Protein AF-A0A7S2A9S0-F1 (afdb_monomer_lite)

Foldseek 3Di:
DDDDDDDDDPPDPPDDVVVVLVVPFADQVHPQCCLAPLNDDLVVLVVVPDVVLSVVSVVVLVVLQVCCVPPPVVVQVVLVVVVVVVVVVDPDDDDDPPDDPPPHCADPVRHHDDSSNSSRVQLSQLQQWDWFAADPPDPDIDTDRDGPVSPAAADLPQLWDWDWHPYVVIDTDIHHSDDDDVVGGHHDHPPVSQDAQSCCSHRRSDGHPPCPPNNCVVVCQVVVPHDDDDDDDD

Organism: Trieres chinensis (NCBI:txid1514140)

Sequence (234 aa):
KGKGKGKGKGKGKGEDARASYMRMLPEFMGTDCSGSTDFWTDDELDALQSPPIKSETLKRREMVASRFEGDVLPLIVADADAKANANAADNGAGENEDGPRPKSYLWTDGTPCAVHHLRWAAWLVTSRVLTVQGAPGTTDAYRLMIPLVDMCNHDRSSPHLLTGRAVPGGSLKVVAGRNVKAGEQINIKYGGGVAGNDKFVQEYGFLDTFDDGTGFDLVARELGGGNRRRPTFG

Radius of gyration: 24.36 Å; chains: 1; bounding box: 60×83×60 Å

InterPro domains:
  IPR046341 SET domain superfamily [SSF82199] (17-208)
  IPR050600 SETD3/SETD6 methyltransferase [PTHR13271] (18-209)

Secondary structure (DSSP, 8-state):
----------------HHHHHHTTSPPTT-HHHHTSGGGS-HHHHHHT--HHHHHHHHHHHHHHHHHIIIIIHHHHHHHHHHHHHHHTT-SS-PPPTTS------B-TTSSBP-HHHHHHHHHHHHHHPEEEE-STT---EEEE--TTGGGSPB-TT---EEE--SSTT---EEEPSS---TT----B-GGGG---HHHIIIIISS-----SS-TTHHHHHHHTTS--PPP---

pLDDT: mean 79.72, std 20.12, range [34.41, 98.38]

Structure (mmCIF, N/CA/C/O backbone):
data_AF-A0A7S2A9S0-F1
#
_entry.id   AF-A0A7S2A9S0-F1
#
loop_
_atom_site.group_PDB
_atom_site.id
_atom_site.type_symbol
_atom_site.label_atom_id
_atom_site.label_alt_id
_atom_site.label_comp_id
_atom_site.label_asym_id
_atom_site.label_entity_id
_atom_site.label_seq_id
_atom_site.pdbx_PDB_ins_code
_atom_site.Cartn_x
_atom_site.Cartn_y
_atom_site.Cartn_z
_atom_site.occupancy
_atom_site.B_iso_or_equiv
_atom_site.auth_seq_id
_atom_site.auth_comp_id
_atom_site.auth_asym_id
_atom_site.auth_atom_id
_atom_site.pdbx_PDB_model_num
ATOM 1 N N . LYS A 1 1 ? -29.416 -58.954 -6.979 1.00 40.16 1 LYS A N 1
ATOM 2 C CA . LYS A 1 1 ? -27.992 -58.572 -6.784 1.00 40.16 1 LYS A CA 1
ATOM 3 C C . LYS A 1 1 ? -27.665 -57.489 -7.815 1.00 40.16 1 LYS A C 1
ATOM 5 O O . LYS A 1 1 ? -27.860 -57.778 -8.977 1.00 40.16 1 LYS A O 1
ATOM 10 N N . GLY A 1 2 ? -27.279 -56.247 -7.546 1.00 38.47 2 GLY A N 1
ATOM 11 C CA . GLY A 1 2 ? -27.218 -55.423 -6.342 1.00 38.47 2 GLY A CA 1
ATOM 12 C C . GLY A 1 2 ? -27.350 -53.956 -6.795 1.00 38.47 2 GLY A C 1
ATOM 13 O O . GLY A 1 2 ? -26.859 -53.596 -7.861 1.00 38.47 2 GLY A O 1
ATOM 14 N N . LYS A 1 3 ? -28.068 -53.129 -6.027 1.00 39.34 3 LYS A N 1
ATOM 15 C CA . LYS A 1 3 ? -28.209 -51.689 -6.285 1.00 39.34 3 LYS A CA 1
ATOM 16 C C . LYS A 1 3 ? -26.932 -50.979 -5.821 1.00 39.34 3 LYS A C 1
ATOM 18 O O . LYS A 1 3 ? -26.637 -50.984 -4.628 1.00 39.34 3 LYS A O 1
ATOM 23 N N . GLY A 1 4 ? -26.191 -50.372 -6.746 1.00 37.56 4 GLY A N 1
ATOM 24 C CA . GLY A 1 4 ? -25.073 -49.484 -6.428 1.00 37.56 4 GLY A CA 1
ATOM 25 C C . GLY A 1 4 ? -25.592 -48.156 -5.878 1.00 37.56 4 GLY A C 1
ATOM 26 O O . GLY A 1 4 ? -26.167 -47.360 -6.615 1.00 37.56 4 GLY A O 1
ATOM 27 N N . LYS A 1 5 ? -25.417 -47.924 -4.573 1.00 40.75 5 LYS A N 1
ATOM 28 C CA . LYS A 1 5 ? -25.639 -46.618 -3.942 1.00 40.75 5 LYS A CA 1
ATOM 29 C C . LYS A 1 5 ? -24.525 -45.665 -4.386 1.00 40.75 5 LYS A C 1
ATOM 31 O O . LYS A 1 5 ? -23.367 -45.865 -4.024 1.00 40.75 5 LYS A O 1
ATOM 36 N N . GLY A 1 6 ? -24.877 -44.626 -5.142 1.00 38.47 6 GLY A N 1
ATOM 37 C CA . GLY A 1 6 ? -23.994 -43.491 -5.394 1.00 38.47 6 GLY A CA 1
ATOM 38 C C . GLY A 1 6 ? -23.700 -42.769 -4.081 1.00 38.47 6 GLY A C 1
ATOM 39 O O . GLY A 1 6 ? -24.605 -42.219 -3.456 1.00 38.47 6 GLY A O 1
ATOM 40 N N . LYS A 1 7 ? -22.441 -42.808 -3.636 1.00 42.22 7 LYS A N 1
ATOM 41 C CA . LYS A 1 7 ? -21.955 -41.991 -2.522 1.00 42.22 7 LYS A CA 1
ATOM 42 C C . LYS A 1 7 ? -22.023 -40.523 -2.941 1.00 42.22 7 LYS A C 1
ATOM 44 O O . LYS A 1 7 ? -21.373 -40.127 -3.907 1.00 42.22 7 LYS A O 1
ATOM 49 N N . GLY A 1 8 ? -22.799 -39.730 -2.205 1.00 37.38 8 GLY A N 1
ATOM 50 C CA . GLY A 1 8 ? -22.764 -38.278 -2.301 1.00 37.38 8 GLY A CA 1
ATOM 51 C C . GLY A 1 8 ? -21.345 -37.787 -2.033 1.00 37.38 8 GLY A C 1
ATOM 52 O O . GLY A 1 8 ? -20.781 -38.053 -0.972 1.00 37.38 8 GLY A O 1
ATOM 53 N N . LYS A 1 9 ? -20.754 -37.096 -3.011 1.00 44.38 9 LYS A N 1
ATOM 54 C CA . LYS A 1 9 ? -19.574 -36.268 -2.776 1.00 44.38 9 LYS A CA 1
ATOM 55 C C . LYS A 1 9 ? -19.994 -35.190 -1.783 1.00 44.38 9 LYS A C 1
ATOM 57 O O . LYS A 1 9 ? -20.812 -34.336 -2.119 1.00 44.38 9 LYS A O 1
ATOM 62 N N . GLY A 1 10 ? -19.462 -35.257 -0.565 1.00 38.59 10 GLY A N 1
ATOM 63 C CA . GLY A 1 10 ? -19.548 -34.151 0.374 1.00 38.59 10 GLY A CA 1
ATOM 64 C C . GLY A 1 10 ? -19.017 -32.899 -0.316 1.00 38.59 10 GLY A C 1
ATOM 65 O O . GLY A 1 10 ? -17.882 -32.890 -0.793 1.00 38.59 10 GLY A O 1
ATOM 66 N N . LYS A 1 11 ? -19.854 -31.864 -0.418 1.00 40.38 11 LYS A N 1
ATOM 67 C CA . LYS A 1 11 ? -19.383 -30.506 -0.675 1.00 40.38 11 LYS A CA 1
ATOM 68 C C . LYS A 1 11 ? -18.475 -30.157 0.502 1.00 40.38 11 LYS A C 1
ATOM 70 O O . LYS A 1 11 ? -18.973 -29.832 1.576 1.00 40.38 11 LYS A O 1
ATOM 75 N N . GLY A 1 12 ? -17.161 -30.278 0.324 1.00 43.19 12 GLY A N 1
ATOM 76 C CA . GLY A 1 12 ? -16.224 -29.593 1.204 1.00 43.19 12 GLY A CA 1
ATOM 77 C C . GLY A 1 12 ? -16.631 -28.124 1.211 1.00 43.19 12 GLY A C 1
ATOM 78 O O . GLY A 1 12 ? -16.830 -27.552 0.137 1.00 43.19 12 GLY A O 1
ATOM 79 N N . LYS A 1 13 ? -16.863 -27.554 2.399 1.00 49.78 13 LYS A N 1
ATOM 80 C CA . LYS A 1 13 ? -17.054 -26.111 2.557 1.00 49.78 13 LYS A CA 1
ATOM 81 C C . LYS A 1 13 ? -15.826 -25.464 1.918 1.00 49.78 13 LYS A C 1
ATOM 83 O O . LYS A 1 13 ? -14.728 -25.623 2.439 1.00 49.78 13 LYS A O 1
ATOM 88 N N . GLY A 1 14 ? -16.004 -24.870 0.738 1.00 51.28 14 GLY A N 1
ATOM 89 C CA . GLY A 1 14 ? -14.936 -24.156 0.057 1.00 51.28 14 GLY A CA 1
ATOM 90 C C . GLY A 1 14 ? -14.408 -23.112 1.022 1.00 51.28 14 GLY A C 1
ATOM 91 O O . GLY A 1 14 ? -15.194 -22.350 1.583 1.00 51.28 14 GLY A O 1
ATOM 92 N N . GLU A 1 15 ? -13.108 -23.151 1.280 1.00 59.81 15 GLU A N 1
ATOM 93 C CA . GLU A 1 15 ? -12.446 -22.098 2.026 1.00 59.81 15 GLU A CA 1
ATOM 94 C C . GLU A 1 15 ? -12.766 -20.758 1.352 1.00 59.81 15 GLU A C 1
ATOM 96 O O . GLU A 1 15 ? -12.781 -20.666 0.122 1.00 59.81 15 GLU A O 1
ATOM 101 N N . ASP A 1 16 ? -13.112 -19.746 2.150 1.00 83.00 16 ASP A N 1
ATOM 102 C CA . ASP A 1 16 ? -13.420 -18.418 1.630 1.00 83.00 16 ASP A CA 1
ATOM 103 C C . ASP A 1 16 ? -12.191 -17.905 0.870 1.00 83.00 16 ASP A C 1
ATOM 105 O O . ASP A 1 16 ? -11.153 -17.630 1.470 1.00 83.00 16 ASP A O 1
ATOM 109 N N . ALA A 1 17 ? -12.298 -17.789 -0.457 1.00 81.25 17 ALA A N 1
ATOM 110 C CA . ALA A 1 17 ? -11.199 -17.363 -1.323 1.00 81.25 17 ALA A CA 1
ATOM 111 C C . ALA A 1 17 ? -10.609 -16.012 -0.884 1.00 81.25 17 ALA A C 1
ATOM 113 O O . ALA A 1 17 ? -9.416 -15.758 -1.067 1.00 81.25 17 ALA A O 1
ATOM 114 N N . ARG A 1 18 ? -11.426 -15.157 -0.251 1.00 84.94 18 ARG A N 1
ATOM 115 C CA . ARG A 1 18 ? -10.961 -13.906 0.344 1.00 84.94 18 ARG A CA 1
ATOM 116 C C . ARG A 1 18 ? -10.093 -14.158 1.570 1.00 84.94 18 ARG A C 1
ATOM 118 O O . ARG A 1 18 ? -9.068 -13.503 1.708 1.00 84.94 18 ARG A O 1
ATOM 125 N N . ALA A 1 19 ? -10.466 -15.096 2.435 1.00 88.31 19 ALA A N 1
ATOM 126 C CA . ALA A 1 19 ? -9.655 -15.469 3.589 1.00 88.31 19 ALA A CA 1
ATOM 127 C C . ALA A 1 19 ? -8.301 -16.048 3.153 1.00 88.31 19 ALA A C 1
ATOM 129 O O . ALA A 1 19 ? -7.277 -15.654 3.705 1.00 88.31 19 ALA A O 1
ATOM 130 N N . SER A 1 20 ? -8.274 -16.906 2.126 1.00 91.75 20 SER A N 1
ATOM 131 C CA . SER A 1 20 ? -7.018 -17.428 1.566 1.00 91.75 20 SER A CA 1
ATOM 132 C C . SER A 1 20 ? -6.130 -16.307 1.016 1.00 91.75 20 SER A C 1
ATOM 134 O O . SER A 1 20 ? -4.929 -16.310 1.259 1.00 91.75 20 SER A O 1
ATOM 136 N N . TYR A 1 21 ? -6.714 -15.318 0.331 1.00 92.75 21 TYR A N 1
ATOM 137 C CA . TYR A 1 21 ? -5.979 -14.144 -0.141 1.00 92.75 21 TYR A CA 1
ATOM 138 C C . TYR A 1 21 ? -5.426 -13.284 1.000 1.00 92.75 21 TYR A C 1
ATOM 140 O O . TYR A 1 21 ? -4.250 -12.938 0.978 1.00 92.75 21 TYR A O 1
ATOM 148 N N . MET A 1 22 ? -6.238 -12.987 2.017 1.00 91.31 22 MET A N 1
ATOM 149 C CA . MET A 1 22 ? -5.814 -12.157 3.150 1.00 91.31 22 MET A CA 1
ATOM 150 C C . MET A 1 22 ? -4.629 -12.764 3.911 1.00 91.31 22 MET A C 1
ATOM 152 O O . MET A 1 22 ? -3.802 -12.017 4.414 1.00 91.31 22 MET A O 1
ATOM 156 N N . ARG A 1 23 ? -4.500 -14.098 3.951 1.00 91.69 23 ARG A N 1
ATOM 157 C CA . ARG A 1 23 ? -3.336 -14.778 4.551 1.00 91.69 23 ARG A CA 1
ATOM 158 C C . ARG A 1 23 ? -2.046 -14.666 3.736 1.00 91.69 23 ARG A C 1
ATOM 160 O O . ARG A 1 23 ? -0.988 -14.960 4.270 1.00 91.69 23 ARG A O 1
ATOM 167 N N . MET A 1 24 ? -2.131 -14.313 2.453 1.00 92.81 24 MET A N 1
ATOM 168 C CA . MET A 1 24 ? -0.953 -14.077 1.607 1.00 92.81 24 MET A CA 1
ATOM 169 C C . MET A 1 24 ? -0.472 -12.625 1.668 1.00 92.81 24 MET A C 1
ATOM 171 O O . MET A 1 24 ? 0.570 -12.308 1.100 1.00 92.81 24 MET A O 1
ATOM 175 N N . LEU A 1 25 ? -1.244 -11.730 2.288 1.00 93.44 25 LEU A N 1
ATOM 176 C CA . LEU A 1 25 ? -0.838 -10.342 2.448 1.00 93.44 25 LEU A CA 1
ATOM 177 C C . LEU A 1 25 ? 0.271 -10.237 3.508 1.00 93.44 25 LEU A C 1
ATOM 179 O O . LEU A 1 25 ? 0.306 -11.065 4.419 1.00 93.44 25 LEU A O 1
ATOM 183 N N . PRO A 1 26 ? 1.150 -9.221 3.403 1.00 93.19 26 PRO A N 1
ATOM 184 C CA . PRO A 1 26 ? 2.143 -8.910 4.421 1.00 93.19 26 PRO A CA 1
ATOM 185 C C . PRO A 1 26 ? 1.535 -8.893 5.813 1.00 93.19 26 PRO A C 1
ATOM 187 O O . PRO A 1 26 ? 0.400 -8.460 5.975 1.00 93.19 26 PRO A O 1
ATOM 190 N N . GLU A 1 27 ? 2.283 -9.316 6.821 1.00 92.62 27 GLU A N 1
ATOM 191 C CA . GLU A 1 27 ? 1.796 -9.268 8.196 1.00 92.62 27 GLU A CA 1
ATOM 192 C C . GLU A 1 27 ? 1.730 -7.824 8.718 1.00 92.62 27 GLU A C 1
ATOM 194 O O . GLU A 1 27 ? 2.441 -6.918 8.263 1.00 92.62 27 GLU A O 1
ATOM 199 N N . PHE A 1 28 ? 0.852 -7.598 9.695 1.00 92.44 28 PHE A N 1
ATOM 200 C CA . PHE A 1 28 ? 0.788 -6.328 10.408 1.00 92.44 28 PHE A CA 1
ATOM 201 C C . PHE A 1 28 ? 2.119 -6.052 11.115 1.00 92.44 28 PHE A C 1
ATOM 203 O O . PHE A 1 28 ? 2.578 -6.873 11.901 1.00 92.44 28 PHE A O 1
ATOM 210 N N . MET A 1 29 ? 2.731 -4.897 10.823 1.00 85.75 29 MET A N 1
ATOM 211 C CA . MET A 1 29 ? 4.075 -4.521 11.301 1.00 85.75 29 MET A CA 1
ATOM 212 C C . MET A 1 29 ? 5.192 -5.500 10.887 1.00 85.75 29 MET A C 1
ATOM 214 O O . MET A 1 29 ? 6.246 -5.537 11.518 1.00 85.75 29 MET A O 1
ATOM 218 N N . GLY A 1 30 ? 4.981 -6.281 9.823 1.00 88.12 30 GLY A N 1
ATOM 219 C CA . GLY A 1 30 ? 6.020 -7.126 9.241 1.00 88.12 30 GLY A CA 1
ATOM 220 C C . GLY A 1 30 ? 7.135 -6.321 8.564 1.00 88.12 30 GLY A C 1
ATOM 221 O O . GLY A 1 30 ? 7.055 -5.102 8.379 1.00 88.12 30 GLY A O 1
ATOM 222 N N . THR A 1 31 ? 8.183 -7.018 8.127 1.00 88.38 31 THR A N 1
ATOM 223 C CA . THR A 1 31 ? 9.339 -6.398 7.458 1.00 88.38 31 THR A CA 1
ATOM 224 C C . THR A 1 31 ? 8.965 -5.672 6.169 1.00 88.38 31 THR A C 1
ATOM 226 O O . THR A 1 31 ? 9.582 -4.659 5.853 1.00 88.38 31 THR A O 1
ATOM 229 N N . ASP A 1 32 ? 7.920 -6.109 5.466 1.00 86.44 32 ASP A N 1
ATOM 230 C CA . ASP A 1 32 ? 7.506 -5.497 4.199 1.00 86.44 32 ASP A CA 1
ATOM 231 C C . ASP A 1 32 ? 7.090 -4.028 4.364 1.00 86.44 32 ASP A C 1
ATOM 233 O O . ASP A 1 32 ? 7.397 -3.202 3.507 1.00 86.44 32 ASP A O 1
ATOM 237 N N . CYS A 1 33 ? 6.427 -3.668 5.473 1.00 85.75 33 CYS A N 1
ATOM 238 C CA . CYS A 1 33 ? 6.018 -2.279 5.693 1.00 85.75 33 CYS A CA 1
ATOM 239 C C . CYS A 1 33 ? 7.140 -1.391 6.231 1.00 85.75 33 CYS A C 1
ATOM 241 O O . CYS A 1 33 ? 7.107 -0.186 6.000 1.00 85.75 33 CYS A O 1
ATOM 243 N N . SER A 1 34 ? 8.158 -1.960 6.888 1.00 87.88 34 SER A N 1
ATOM 244 C CA . SER A 1 34 ? 9.267 -1.175 7.464 1.00 87.88 34 SER A CA 1
ATOM 245 C C . SER A 1 34 ? 10.093 -0.410 6.427 1.00 87.88 34 SER A C 1
ATOM 247 O O . SER A 1 34 ? 10.699 0.610 6.748 1.00 87.88 34 SER A O 1
ATOM 249 N N . GLY A 1 35 ? 10.075 -0.849 5.167 1.00 90.81 35 GLY A N 1
ATOM 250 C CA . GLY A 1 35 ? 10.719 -0.116 4.084 1.00 90.81 35 GLY A CA 1
ATOM 251 C C . GLY A 1 35 ? 10.004 1.188 3.718 1.00 90.81 35 GLY A C 1
ATOM 252 O O . GLY A 1 35 ? 10.629 2.078 3.144 1.00 90.81 35 GLY A O 1
ATOM 253 N N . SER A 1 36 ? 8.709 1.321 4.040 1.00 94.56 36 SER A N 1
ATOM 254 C CA . SER A 1 36 ? 7.947 2.536 3.754 1.00 94.56 36 SER A CA 1
ATOM 255 C C . SER A 1 36 ? 8.235 3.627 4.773 1.00 94.56 36 SER A C 1
ATOM 257 O O . SER A 1 36 ? 8.155 3.410 5.986 1.00 94.56 36 SER A O 1
ATOM 259 N N . THR A 1 37 ? 8.468 4.843 4.274 1.00 96.00 37 THR A N 1
ATOM 260 C CA . THR A 1 37 ? 8.715 6.012 5.128 1.00 96.00 37 THR A CA 1
ATOM 261 C C . THR A 1 37 ? 7.567 6.299 6.093 1.00 96.00 37 THR A C 1
ATOM 263 O O . THR A 1 37 ? 7.789 6.930 7.121 1.00 96.00 37 THR A O 1
ATOM 266 N N . ASP A 1 38 ? 6.346 5.808 5.854 1.00 95.38 38 ASP A N 1
ATOM 267 C CA . ASP A 1 38 ? 5.214 5.984 6.775 1.00 95.38 38 ASP A CA 1
ATOM 268 C C . ASP A 1 38 ? 5.429 5.294 8.141 1.00 95.38 38 ASP A C 1
ATOM 270 O O . ASP A 1 38 ? 4.784 5.676 9.126 1.00 95.38 38 ASP A O 1
ATOM 274 N N . PHE A 1 39 ? 6.366 4.343 8.228 1.00 95.75 39 PHE A N 1
ATOM 275 C CA . PHE A 1 39 ? 6.677 3.571 9.441 1.00 95.75 39 PHE A CA 1
ATOM 276 C C . PHE A 1 39 ? 7.999 3.952 10.107 1.00 95.75 39 PHE A C 1
ATOM 278 O O . PHE A 1 39 ? 8.300 3.435 11.176 1.00 95.75 39 PHE A O 1
ATOM 285 N N . TRP A 1 40 ? 8.759 4.871 9.516 1.00 95.25 40 TRP A N 1
ATOM 286 C CA . TRP A 1 40 ? 10.023 5.333 10.083 1.00 95.25 40 TRP A CA 1
ATOM 287 C C . TRP A 1 40 ? 9.814 6.170 11.352 1.00 95.25 40 TRP A C 1
ATOM 289 O O . TRP A 1 40 ? 8.785 6.816 11.557 1.00 95.25 40 TRP A O 1
ATOM 299 N N . THR A 1 41 ? 10.802 6.212 12.217 1.00 95.50 41 THR A N 1
ATOM 300 C CA . THR A 1 41 ? 10.881 7.210 13.281 1.00 95.50 41 THR A CA 1
ATOM 301 C C . THR A 1 41 ? 11.104 8.602 12.689 1.00 95.50 41 THR A C 1
ATOM 303 O O . THR A 1 41 ? 11.495 8.755 11.528 1.00 95.50 41 THR A O 1
ATOM 306 N N . ASP A 1 42 ? 10.833 9.641 13.475 1.00 95.38 42 ASP A N 1
ATOM 307 C CA . ASP A 1 42 ? 11.117 11.010 13.038 1.00 95.38 42 ASP A CA 1
ATOM 308 C C . ASP A 1 42 ? 12.632 11.222 12.857 1.00 95.38 42 ASP A C 1
ATOM 310 O O . ASP A 1 42 ? 13.037 11.864 11.894 1.00 95.38 42 ASP A O 1
ATOM 314 N N . ASP A 1 43 ? 13.469 10.570 13.672 1.00 96.25 43 ASP A N 1
ATOM 315 C CA . ASP A 1 43 ? 14.932 10.584 13.526 1.00 96.25 43 ASP A CA 1
ATOM 316 C C . ASP A 1 43 ? 15.397 9.959 12.194 1.00 96.25 43 ASP A C 1
ATOM 318 O O . ASP A 1 43 ? 16.268 10.503 11.512 1.00 96.25 43 ASP A O 1
ATOM 322 N N . GLU A 1 44 ? 14.795 8.841 11.773 1.00 95.25 44 GLU A N 1
ATOM 323 C CA . GLU A 1 44 ? 15.072 8.215 10.469 1.00 95.25 44 GLU A CA 1
ATOM 324 C C . GLU A 1 44 ? 14.623 9.103 9.297 1.00 9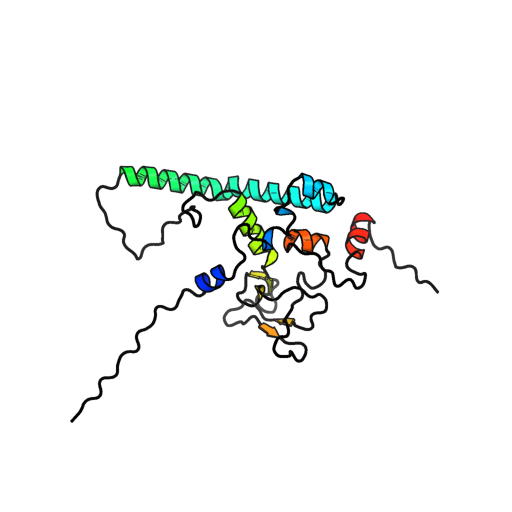5.25 44 GLU A C 1
ATOM 326 O O . GLU A 1 44 ? 15.321 9.203 8.285 1.00 95.25 44 GLU A O 1
ATOM 331 N N . LEU A 1 45 ? 13.481 9.789 9.425 1.00 95.00 45 LEU A N 1
ATOM 332 C CA . LEU A 1 45 ? 13.038 10.764 8.421 1.00 95.00 45 LEU A CA 1
ATOM 333 C C . LEU A 1 45 ? 13.950 11.991 8.360 1.00 95.00 45 LEU A C 1
ATOM 335 O O . LEU A 1 45 ? 14.175 12.532 7.275 1.00 95.00 45 LEU A O 1
ATOM 339 N N . ASP A 1 46 ? 14.483 12.425 9.497 1.00 93.88 46 ASP A N 1
ATOM 340 C CA . ASP A 1 46 ? 15.426 13.538 9.586 1.00 93.88 46 ASP A CA 1
ATOM 341 C C . ASP A 1 46 ? 16.763 13.179 8.935 1.00 93.88 46 ASP A C 1
ATOM 343 O O . ASP A 1 46 ? 17.370 14.011 8.250 1.00 93.88 46 ASP A O 1
ATOM 347 N N . ALA A 1 47 ? 17.172 11.915 9.051 1.00 94.19 47 ALA A N 1
ATOM 348 C CA . ALA A 1 47 ? 18.356 11.378 8.392 1.00 94.19 47 ALA A CA 1
ATOM 349 C C . ALA A 1 47 ? 18.214 11.255 6.862 1.00 94.19 47 ALA A C 1
ATOM 351 O O . ALA A 1 47 ? 19.229 11.247 6.167 1.00 94.19 47 ALA A O 1
ATOM 352 N N . LEU A 1 48 ? 16.991 11.210 6.311 1.00 87.50 48 LEU A N 1
ATOM 353 C CA . LEU A 1 48 ? 16.737 11.001 4.876 1.00 87.50 48 LEU A CA 1
ATOM 354 C C . LEU A 1 48 ? 17.277 12.129 3.971 1.00 87.50 48 LEU A C 1
ATOM 356 O O . LEU A 1 48 ? 17.307 11.969 2.753 1.00 87.50 48 LEU A O 1
ATOM 360 N N . GLN A 1 49 ? 17.682 13.279 4.530 1.00 84.69 49 GLN A N 1
ATOM 361 C CA . GLN A 1 49 ? 18.219 14.449 3.804 1.00 84.69 49 GLN A CA 1
ATOM 362 C C . GLN A 1 49 ? 17.389 14.879 2.570 1.00 84.69 49 GLN A C 1
ATOM 364 O O . GLN A 1 49 ? 17.881 15.572 1.682 1.00 84.69 49 GLN A O 1
ATOM 369 N N . SER A 1 50 ? 16.103 14.518 2.533 1.00 88.56 50 SER A N 1
ATOM 370 C CA . SER A 1 50 ? 15.160 14.831 1.459 1.00 88.56 50 SER A CA 1
ATOM 371 C C . SER A 1 50 ? 13.928 15.520 2.051 1.00 88.56 50 SER A C 1
ATOM 373 O O . SER A 1 50 ? 12.964 14.852 2.448 1.00 88.56 50 SER A O 1
ATOM 375 N N . PRO A 1 51 ? 13.935 16.867 2.137 1.00 89.69 51 PRO A N 1
ATOM 376 C CA . PRO A 1 51 ? 12.814 17.627 2.686 1.00 89.69 51 PRO A CA 1
ATOM 377 C C . PRO A 1 51 ? 11.454 17.322 2.030 1.00 89.69 51 PRO A C 1
ATOM 379 O O . PRO A 1 51 ? 10.473 17.228 2.772 1.00 89.69 51 PRO A O 1
ATOM 382 N N . PRO A 1 52 ? 11.351 17.106 0.697 1.00 90.88 52 PRO A N 1
ATOM 383 C CA . PRO A 1 52 ? 10.081 16.738 0.069 1.00 90.88 52 PRO A CA 1
ATOM 384 C C . PRO A 1 52 ? 9.523 15.403 0.575 1.00 90.88 52 PRO A C 1
ATOM 386 O O . PRO A 1 52 ? 8.355 15.344 0.960 1.00 90.88 52 PRO A O 1
ATOM 389 N N . ILE A 1 53 ? 10.355 14.354 0.655 1.00 92.25 53 ILE A N 1
ATOM 390 C CA . ILE A 1 53 ? 9.901 13.028 1.101 1.00 92.25 53 ILE A CA 1
ATOM 391 C C . ILE A 1 53 ? 9.456 13.078 2.564 1.00 92.25 53 ILE A C 1
ATOM 393 O O . ILE A 1 53 ? 8.401 12.528 2.897 1.00 92.25 53 ILE A O 1
ATOM 397 N N . LYS A 1 54 ? 10.218 13.769 3.424 1.00 95.00 54 LYS A N 1
ATOM 398 C CA . LYS A 1 54 ? 9.850 13.987 4.830 1.00 95.00 54 LYS A CA 1
ATOM 399 C C . LYS A 1 54 ? 8.514 14.726 4.941 1.00 95.00 54 LYS A C 1
ATOM 401 O O . LYS A 1 54 ? 7.615 14.248 5.627 1.00 95.00 54 LYS A O 1
ATOM 406 N N . SER A 1 55 ? 8.361 15.857 4.248 1.00 94.56 55 SER A N 1
ATOM 407 C CA . SER A 1 55 ? 7.139 16.672 4.300 1.00 94.56 55 SER A CA 1
ATOM 408 C C . SER A 1 55 ? 5.902 15.890 3.854 1.00 94.56 55 SER A C 1
ATOM 410 O O . SER A 1 55 ? 4.878 15.912 4.538 1.00 94.56 55 SER A O 1
ATOM 412 N N . GLU A 1 56 ? 6.001 15.147 2.752 1.00 95.25 56 GLU A N 1
ATOM 413 C CA . GLU A 1 56 ? 4.894 14.326 2.266 1.00 95.25 56 GLU A CA 1
ATOM 414 C C . GLU A 1 56 ? 4.572 13.168 3.221 1.00 95.25 56 GLU A C 1
ATOM 416 O O . GLU A 1 56 ? 3.399 12.918 3.496 1.00 95.25 56 GLU A O 1
ATOM 421 N N . THR A 1 57 ? 5.588 12.504 3.777 1.00 96.00 57 THR A N 1
ATOM 422 C CA . THR A 1 57 ? 5.401 11.424 4.760 1.00 96.00 57 THR A CA 1
ATOM 423 C C . THR A 1 57 ? 4.664 11.927 6.001 1.00 96.00 57 THR A C 1
ATOM 425 O O . THR A 1 57 ? 3.681 11.322 6.429 1.00 96.00 57 THR A O 1
ATOM 428 N N . LEU A 1 58 ? 5.085 13.066 6.560 1.00 96.88 58 LEU A N 1
ATOM 429 C CA . LEU A 1 58 ? 4.424 13.673 7.718 1.00 96.88 58 LEU A CA 1
ATOM 430 C C . LEU A 1 58 ? 2.970 14.039 7.402 1.00 96.88 58 LEU A C 1
ATOM 432 O O . LEU A 1 58 ? 2.071 13.701 8.171 1.00 96.88 58 LEU A O 1
ATOM 436 N N . LYS A 1 59 ? 2.720 14.624 6.225 1.00 97.44 59 LYS A N 1
ATOM 437 C CA . LYS A 1 59 ? 1.361 14.927 5.761 1.00 97.44 59 LYS A CA 1
ATOM 438 C C . LYS A 1 59 ? 0.501 13.666 5.637 1.00 97.44 59 LYS A C 1
ATOM 440 O O . LYS A 1 59 ? -0.666 13.683 6.020 1.00 97.44 59 LYS A O 1
ATOM 445 N N . ARG A 1 60 ? 1.040 12.554 5.122 1.00 96.00 60 ARG A N 1
ATOM 446 C CA . ARG A 1 60 ? 0.307 11.276 5.060 1.00 96.00 60 ARG A CA 1
ATOM 447 C C . ARG A 1 60 ? -0.015 10.729 6.444 1.00 96.00 60 ARG A C 1
ATOM 449 O O . ARG A 1 60 ? -1.150 10.306 6.662 1.00 96.00 60 ARG A O 1
ATOM 456 N N . ARG A 1 61 ? 0.931 10.782 7.386 1.00 96.94 61 ARG A N 1
ATOM 457 C CA . ARG A 1 61 ? 0.698 10.370 8.782 1.00 96.94 61 ARG A CA 1
ATOM 458 C C . ARG A 1 61 ? -0.414 11.186 9.434 1.00 96.94 61 ARG A C 1
ATOM 460 O O . ARG A 1 61 ? -1.289 10.597 10.064 1.00 96.94 61 ARG A O 1
ATOM 467 N N . GLU A 1 62 ? -0.405 12.502 9.238 1.00 98.12 62 GLU A N 1
ATOM 468 C CA . GLU A 1 62 ? -1.445 13.408 9.734 1.00 98.12 62 GLU A CA 1
ATOM 469 C C . GLU A 1 62 ? -2.812 13.091 9.114 1.00 98.12 62 GLU A C 1
ATOM 471 O O . GLU A 1 62 ? -3.797 12.940 9.834 1.00 98.12 62 GLU A O 1
ATOM 476 N N . MET A 1 63 ? -2.876 12.894 7.792 1.00 97.81 63 MET A N 1
ATOM 477 C CA . MET A 1 63 ? -4.119 12.502 7.119 1.00 97.81 63 MET A CA 1
ATOM 478 C C . MET A 1 63 ? -4.662 11.173 7.651 1.00 97.81 63 MET A C 1
ATOM 480 O O . MET A 1 63 ? -5.860 11.061 7.893 1.00 97.81 63 MET A O 1
ATOM 484 N N . VAL A 1 64 ? -3.808 10.167 7.857 1.00 97.75 64 VAL A N 1
ATOM 485 C CA . VAL A 1 64 ? -4.228 8.880 8.434 1.00 97.75 64 VAL A CA 1
ATOM 486 C C . VAL A 1 64 ? -4.767 9.063 9.853 1.00 97.75 64 VAL A C 1
ATOM 488 O O . VAL A 1 64 ? -5.807 8.491 10.170 1.00 97.75 64 VAL A O 1
ATOM 491 N N . ALA A 1 65 ? -4.105 9.866 10.689 1.00 98.19 65 ALA A N 1
ATOM 492 C CA . ALA A 1 65 ? -4.576 10.155 12.043 1.00 98.19 65 ALA A CA 1
ATOM 493 C C . ALA A 1 65 ? -5.943 10.855 12.026 1.00 98.19 65 ALA A C 1
ATOM 495 O O . ALA A 1 65 ? -6.886 10.369 12.647 1.00 98.19 65 ALA A O 1
ATOM 496 N N . SER A 1 66 ? -6.088 11.905 11.215 1.00 98.38 66 SER A N 1
ATOM 497 C CA . SER A 1 66 ? -7.351 12.631 11.055 1.00 98.38 66 SER A CA 1
ATOM 498 C C . SER A 1 66 ? -8.484 11.726 10.556 1.00 98.38 66 SER A C 1
ATOM 500 O O . SER A 1 66 ? -9.602 11.791 11.064 1.00 98.38 66 SER A O 1
ATOM 502 N N . ARG A 1 67 ? -8.206 10.823 9.604 1.00 97.69 67 ARG A N 1
ATOM 503 C CA . ARG A 1 67 ? -9.198 9.848 9.115 1.00 97.69 67 ARG A CA 1
ATOM 504 C C . ARG A 1 67 ? -9.551 8.803 10.162 1.00 97.69 67 ARG A C 1
ATOM 506 O O . ARG A 1 67 ? -10.709 8.411 10.258 1.00 97.69 67 ARG A O 1
ATOM 513 N N . PHE A 1 68 ? -8.584 8.361 10.959 1.00 97.62 68 PHE A N 1
ATOM 514 C CA . PHE A 1 68 ? -8.863 7.459 12.068 1.00 97.62 68 PHE A CA 1
ATOM 515 C C . PHE A 1 68 ? -9.806 8.120 13.081 1.00 97.62 68 PHE A C 1
ATOM 517 O O . PHE A 1 68 ? -10.828 7.535 13.428 1.00 97.62 68 PHE A O 1
ATOM 524 N N . GLU A 1 69 ? -9.505 9.348 13.495 1.00 97.94 69 GLU A N 1
ATOM 525 C CA . GLU A 1 69 ? -10.310 10.109 14.456 1.00 97.94 69 GLU A CA 1
ATOM 526 C C . GLU A 1 69 ? -11.710 10.444 13.930 1.00 97.94 69 GLU A C 1
ATOM 528 O O . GLU A 1 69 ? -12.682 10.323 14.670 1.00 97.94 69 GLU A O 1
ATOM 533 N N . GLY A 1 70 ? -11.823 10.845 12.661 1.00 96.88 70 GLY A N 1
ATOM 534 C CA . GLY A 1 70 ? -13.093 11.260 12.067 1.00 96.88 70 GLY A CA 1
ATOM 535 C C . GLY A 1 70 ? -13.997 10.103 11.643 1.00 96.88 70 GLY A C 1
ATOM 536 O O . GLY A 1 70 ? -15.209 10.176 11.834 1.00 96.88 70 GLY A O 1
ATOM 537 N N . ASP A 1 71 ? -13.423 9.032 11.088 1.00 94.56 71 ASP A N 1
ATOM 538 C CA . ASP A 1 71 ? -14.203 7.994 10.402 1.00 94.56 71 ASP A CA 1
ATOM 539 C C . ASP A 1 71 ? -14.236 6.658 11.161 1.00 94.56 71 ASP A C 1
ATOM 541 O O . ASP A 1 71 ? -15.202 5.906 11.030 1.00 94.56 71 ASP A O 1
ATOM 545 N N . VAL A 1 72 ? -13.195 6.325 11.935 1.00 93.38 72 VAL A N 1
ATOM 546 C CA . VAL A 1 72 ? -13.036 4.989 12.547 1.00 93.38 72 VAL A CA 1
ATOM 547 C C . VAL A 1 72 ? -13.319 5.010 14.046 1.00 93.38 72 VAL A C 1
ATOM 549 O O . VAL A 1 72 ? -14.076 4.172 14.539 1.00 93.38 72 VAL A O 1
ATOM 552 N N . LEU A 1 73 ? -12.755 5.974 14.772 1.00 94.75 73 LEU A N 1
ATOM 553 C CA . LEU A 1 73 ? -12.913 6.104 16.218 1.00 94.75 73 LEU A CA 1
ATOM 554 C C . LEU A 1 73 ? -14.383 6.221 16.660 1.00 94.75 73 LEU A C 1
ATOM 556 O O . LEU A 1 73 ? -14.755 5.507 17.594 1.00 94.75 73 LEU A O 1
ATOM 560 N N . PRO A 1 74 ? -15.259 7.001 15.990 1.00 94.44 74 PRO A N 1
ATOM 561 C CA . PRO A 1 74 ? -16.666 7.079 16.380 1.00 94.44 74 PRO A CA 1
ATOM 562 C C . PRO A 1 74 ? -17.378 5.729 16.268 1.00 94.44 74 PRO A C 1
ATOM 564 O O . PRO A 1 74 ? -18.276 5.432 17.050 1.00 94.44 74 PRO A O 1
ATOM 567 N N . LEU A 1 75 ? -16.955 4.888 15.318 1.00 91.44 75 LEU A N 1
ATOM 568 C CA . LEU A 1 75 ? -17.521 3.558 15.127 1.00 91.44 75 LEU A CA 1
ATOM 569 C C . LEU A 1 75 ? -17.065 2.580 16.218 1.00 91.44 75 LEU A C 1
ATOM 571 O O . LEU A 1 75 ? -17.871 1.777 16.681 1.00 91.44 75 LEU A O 1
ATOM 575 N N . ILE A 1 76 ? -15.805 2.677 16.660 1.00 91.62 76 ILE A N 1
ATOM 576 C CA . ILE A 1 76 ? -15.280 1.904 17.799 1.00 91.62 76 ILE A CA 1
ATOM 577 C C . ILE A 1 76 ? -16.038 2.263 19.080 1.00 91.62 76 ILE A C 1
ATOM 579 O O . ILE A 1 76 ? -16.470 1.368 19.805 1.00 91.62 76 ILE A O 1
ATOM 583 N N . VAL A 1 77 ? -16.218 3.561 19.347 1.00 91.12 77 VAL A N 1
ATOM 584 C CA . VAL A 1 77 ? -16.941 4.045 20.533 1.00 91.12 77 VAL A CA 1
ATOM 585 C C . VAL A 1 77 ? -18.395 3.578 20.501 1.00 91.12 77 VAL A C 1
ATOM 587 O O . VAL A 1 77 ? -18.863 2.988 21.469 1.00 91.12 77 VAL A O 1
ATOM 590 N N . ALA A 1 78 ? -19.083 3.739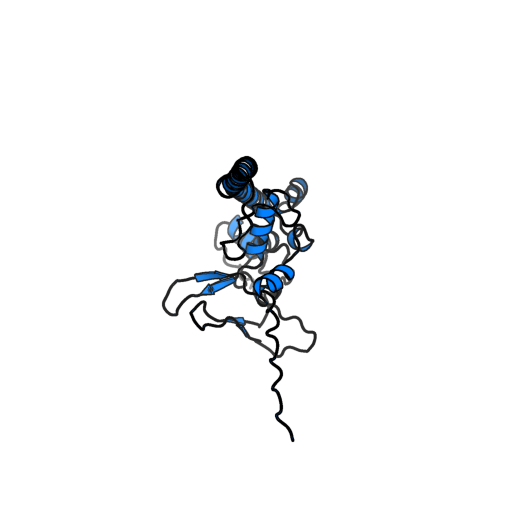 19.367 1.00 88.75 78 ALA A N 1
ATOM 591 C CA . ALA A 1 78 ? -20.467 3.296 19.224 1.00 88.75 78 ALA A CA 1
ATOM 592 C C . ALA A 1 78 ? -20.637 1.775 19.411 1.00 88.75 78 ALA A C 1
ATOM 594 O O . ALA A 1 78 ? -21.619 1.344 20.013 1.00 88.75 78 ALA A O 1
ATOM 595 N N . ASP A 1 79 ? -19.696 0.955 18.924 1.00 87.12 79 ASP A N 1
ATOM 596 C CA . ASP A 1 79 ? -19.706 -0.503 19.134 1.00 87.12 79 ASP A CA 1
ATOM 597 C C . ASP A 1 79 ? -19.473 -0.870 20.608 1.00 87.12 79 ASP A C 1
ATOM 599 O O . ASP A 1 79 ? -20.150 -1.752 21.141 1.00 87.12 79 ASP A O 1
ATOM 603 N N . ALA A 1 80 ? -18.562 -0.171 21.292 1.00 86.75 80 ALA A N 1
ATOM 604 C CA . ALA A 1 80 ? -18.321 -0.364 22.720 1.00 86.75 80 ALA A CA 1
ATOM 605 C C . ALA A 1 80 ? -19.552 0.009 23.564 1.00 86.75 80 ALA A C 1
ATOM 607 O O . ALA A 1 80 ? -19.971 -0.783 24.412 1.00 86.75 80 ALA A O 1
ATOM 608 N N . ASP A 1 81 ? -20.176 1.156 23.284 1.00 86.50 81 ASP A N 1
ATOM 609 C CA . ASP A 1 81 ? -21.392 1.615 23.964 1.00 86.50 81 ASP A CA 1
ATOM 610 C C . ASP A 1 81 ? -22.566 0.659 23.715 1.00 86.50 81 ASP A C 1
ATOM 612 O O . ASP A 1 81 ? -23.288 0.290 24.644 1.00 86.50 81 ASP A O 1
ATOM 616 N N . ALA A 1 82 ? -22.746 0.202 22.471 1.00 84.62 82 ALA A N 1
ATOM 617 C CA . ALA A 1 82 ? -23.786 -0.762 22.124 1.00 84.62 82 ALA A CA 1
ATOM 618 C C . ALA A 1 82 ? -23.612 -2.084 22.884 1.00 84.62 82 ALA A C 1
ATOM 620 O O . ALA A 1 82 ? -24.591 -2.619 23.403 1.00 84.62 82 ALA A O 1
ATOM 621 N N . LYS A 1 83 ? -22.379 -2.590 23.004 1.00 81.69 83 LYS A N 1
ATOM 622 C CA . LYS A 1 83 ? -22.075 -3.808 23.771 1.00 81.69 83 LYS A CA 1
ATOM 623 C C . LYS A 1 83 ? -22.262 -3.615 25.272 1.00 81.69 83 LYS A C 1
ATOM 625 O O . LYS A 1 83 ? -22.813 -4.499 25.922 1.00 81.69 83 LYS A O 1
ATOM 630 N N . ALA A 1 84 ? -21.860 -2.470 25.823 1.00 80.62 84 ALA A N 1
ATOM 631 C CA . ALA A 1 84 ? -22.098 -2.147 27.229 1.00 80.62 84 ALA A CA 1
ATOM 632 C C . ALA A 1 84 ? -23.604 -2.114 27.549 1.00 80.62 84 ALA A C 1
ATOM 634 O O . ALA A 1 84 ? -24.038 -2.686 28.549 1.00 80.62 84 ALA A O 1
ATOM 635 N N . ASN A 1 85 ? -24.406 -1.530 26.655 1.00 74.38 85 ASN A N 1
ATOM 636 C CA . ASN A 1 85 ? -25.860 -1.456 26.796 1.00 74.38 85 ASN A CA 1
ATOM 637 C C . ASN A 1 85 ? -26.557 -2.808 26.557 1.00 74.38 85 ASN A C 1
ATOM 639 O O . ASN A 1 85 ? -27.528 -3.121 27.241 1.00 74.38 85 ASN A O 1
ATOM 643 N N . ALA A 1 86 ? -26.065 -3.630 25.624 1.00 70.06 86 ALA A N 1
ATOM 644 C CA . ALA A 1 86 ? -26.598 -4.969 25.365 1.00 70.06 86 ALA A CA 1
ATOM 645 C C . ALA A 1 86 ? -26.306 -5.938 26.520 1.00 70.06 86 ALA A C 1
ATOM 647 O O . ALA A 1 86 ? -27.197 -6.670 26.941 1.00 70.06 86 ALA A O 1
ATOM 648 N N . ASN A 1 87 ? -25.108 -5.875 27.108 1.00 59.38 87 ASN A N 1
ATOM 649 C CA . ASN A 1 87 ? -24.758 -6.654 28.299 1.00 59.38 87 ASN A CA 1
ATOM 650 C C . ASN A 1 87 ? -25.575 -6.243 29.539 1.00 59.38 87 ASN A C 1
ATOM 652 O O . ASN A 1 87 ? -25.690 -7.024 30.479 1.00 59.38 87 ASN A O 1
ATOM 656 N N . ALA A 1 88 ? -26.167 -5.043 29.546 1.00 57.09 88 ALA A N 1
ATOM 657 C CA . ALA A 1 88 ? -27.138 -4.632 30.561 1.00 57.09 88 ALA A CA 1
ATOM 658 C C . ALA A 1 88 ? -28.566 -5.157 30.286 1.00 57.09 88 ALA A C 1
ATOM 660 O O . ALA A 1 88 ? -29.398 -5.156 31.193 1.00 57.09 88 ALA A O 1
ATOM 661 N N . ALA A 1 89 ? -28.855 -5.595 29.056 1.00 52.03 89 ALA A N 1
ATOM 662 C CA . ALA A 1 89 ? -30.175 -6.035 28.600 1.00 52.03 89 ALA A CA 1
ATOM 663 C C . ALA A 1 89 ? -30.295 -7.559 28.384 1.00 52.03 89 ALA A C 1
ATOM 665 O O . ALA A 1 89 ? -31.413 -8.056 28.231 1.00 52.03 89 ALA A O 1
ATOM 666 N N . ASP A 1 90 ? -29.189 -8.311 28.379 1.00 48.53 90 ASP A N 1
ATOM 667 C CA . ASP A 1 90 ? -29.198 -9.744 28.076 1.00 48.53 90 ASP A CA 1
ATOM 668 C C . ASP A 1 90 ? -29.562 -10.611 29.295 1.00 48.53 90 ASP A C 1
ATOM 670 O O . ASP A 1 90 ? -28.722 -11.065 30.071 1.00 48.53 90 ASP A O 1
ATOM 674 N N . ASN A 1 91 ? -30.869 -10.855 29.421 1.00 43.81 91 ASN A N 1
ATOM 675 C CA . ASN A 1 91 ? -31.439 -12.073 29.988 1.00 43.81 91 ASN A CA 1
ATOM 676 C C . ASN A 1 91 ? -31.789 -13.041 28.839 1.00 43.81 91 ASN A C 1
ATOM 678 O O . ASN A 1 91 ? -32.960 -13.198 28.500 1.00 43.81 91 ASN A O 1
ATOM 682 N N . GLY A 1 92 ? -30.791 -13.690 28.243 1.00 46.25 92 GLY A N 1
ATOM 683 C CA . GLY A 1 92 ? -30.935 -14.913 27.455 1.00 46.25 92 GLY A CA 1
ATOM 684 C C . GLY A 1 92 ? -31.761 -14.810 26.169 1.00 46.25 92 GLY A C 1
ATOM 685 O O . GLY A 1 92 ? -32.913 -15.242 26.131 1.00 46.25 92 GLY A O 1
ATOM 686 N N . ALA A 1 93 ? -31.135 -14.405 25.065 1.00 39.94 93 A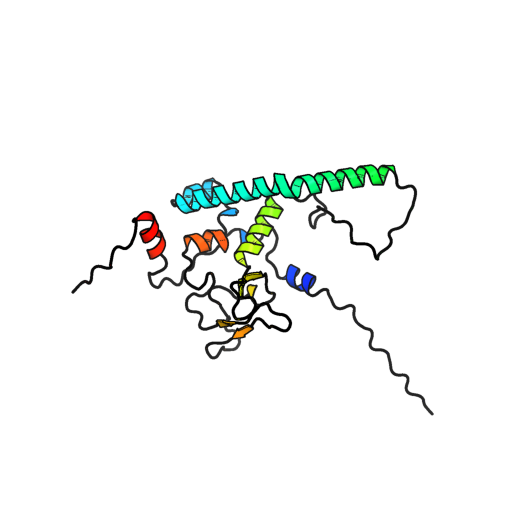LA A N 1
ATOM 687 C CA . ALA A 1 93 ? -31.614 -14.767 23.729 1.00 39.94 93 ALA A CA 1
ATOM 688 C C . ALA A 1 93 ? -30.443 -15.140 22.806 1.00 39.94 93 ALA A C 1
ATOM 690 O O . ALA A 1 93 ? -29.592 -14.317 22.490 1.00 39.94 93 ALA A O 1
ATOM 691 N N . GLY A 1 94 ? -30.409 -16.415 22.406 1.00 44.47 94 GLY A N 1
ATOM 692 C CA . GLY A 1 94 ? -29.317 -17.040 21.663 1.00 44.47 94 GLY A CA 1
ATOM 693 C C . GLY A 1 94 ? -29.021 -16.428 20.291 1.00 44.47 94 GLY A C 1
ATOM 694 O O . GLY A 1 94 ? -29.893 -15.896 19.602 1.00 44.47 94 GLY A O 1
ATOM 695 N N . GLU A 1 95 ? -27.755 -16.559 19.901 1.00 46.53 95 GLU A N 1
ATOM 696 C CA . GLU A 1 95 ? -27.199 -16.114 18.628 1.00 46.53 95 GLU A CA 1
ATOM 697 C C . GLU A 1 95 ? -27.829 -16.883 17.452 1.00 46.53 95 GLU A C 1
ATOM 699 O O . GLU A 1 95 ? -27.665 -18.095 17.317 1.00 46.53 95 GLU A O 1
ATOM 704 N N . ASN A 1 96 ? -28.550 -16.182 16.572 1.00 44.03 96 ASN A N 1
ATOM 705 C CA . ASN A 1 96 ? -28.948 -16.716 15.269 1.00 44.03 96 ASN A CA 1
ATOM 706 C C . ASN A 1 96 ? -27.791 -16.521 14.271 1.00 44.03 96 ASN A C 1
ATOM 708 O O . ASN A 1 96 ? -27.439 -15.386 13.949 1.00 44.03 96 ASN A O 1
ATOM 712 N N . GLU A 1 97 ? -27.234 -17.622 13.754 1.00 48.22 97 GLU A N 1
ATOM 713 C CA . GLU A 1 97 ? -26.049 -17.663 12.870 1.00 48.22 97 GLU A CA 1
ATOM 714 C C . GLU A 1 97 ? -26.234 -17.017 11.471 1.00 48.22 97 GLU A C 1
ATOM 716 O O . GLU A 1 97 ? -25.257 -16.872 10.738 1.00 48.22 97 GLU A O 1
ATOM 721 N N . ASP A 1 98 ? -27.445 -16.581 11.099 1.00 47.81 98 ASP A N 1
ATOM 722 C CA . ASP A 1 98 ? -27.777 -16.088 9.746 1.00 47.81 98 ASP A CA 1
ATOM 723 C C . ASP A 1 98 ? -27.962 -14.553 9.634 1.00 47.81 98 ASP A C 1
ATOM 725 O O . ASP A 1 98 ? -28.321 -14.034 8.573 1.00 47.81 98 ASP A O 1
ATOM 729 N N . GLY A 1 99 ? -27.712 -13.794 10.708 1.00 42.81 99 GLY A N 1
ATOM 730 C CA . GLY A 1 99 ? -27.723 -12.323 10.682 1.00 42.81 99 GLY A CA 1
ATOM 731 C C . GLY A 1 99 ? -26.427 -11.716 10.116 1.00 42.81 99 GLY A C 1
ATOM 732 O O . GLY A 1 99 ? -25.381 -12.371 10.127 1.00 42.81 99 GLY A O 1
ATOM 733 N N . PRO A 1 100 ? -26.430 -10.454 9.629 1.00 46.81 100 PRO A N 1
ATOM 734 C CA . PRO A 1 100 ? -25.185 -9.764 9.304 1.00 46.81 100 PRO A CA 1
ATOM 735 C C . PRO A 1 100 ? -24.289 -9.772 10.546 1.00 46.81 100 PRO A C 1
ATOM 737 O O . PRO A 1 100 ? -24.665 -9.214 11.576 1.00 46.81 100 PRO A O 1
ATOM 740 N N . ARG A 1 101 ? -23.130 -10.443 10.449 1.00 48.25 101 ARG A N 1
ATOM 741 C CA . ARG A 1 101 ? -22.159 -10.544 11.546 1.00 48.25 101 ARG A CA 1
ATOM 742 C C . ARG A 1 101 ? -21.960 -9.161 12.180 1.00 48.25 101 ARG A C 1
ATOM 744 O O . ARG A 1 101 ? -21.748 -8.204 11.425 1.00 48.25 101 ARG A O 1
ATOM 751 N N . PRO A 1 102 ? -22.021 -9.033 13.518 1.00 51.22 102 PRO A N 1
ATOM 752 C CA . PRO A 1 102 ? -21.763 -7.760 14.171 1.00 51.22 102 PRO A CA 1
ATOM 753 C C . PRO A 1 102 ? -20.393 -7.249 13.719 1.00 51.22 102 PRO A C 1
ATOM 755 O O . PRO A 1 102 ? -19.408 -7.991 13.708 1.00 51.22 102 PRO A O 1
ATOM 758 N N . LYS A 1 103 ? -20.348 -5.992 13.269 1.00 65.56 103 LYS A N 1
ATOM 759 C CA . LYS A 1 103 ? -19.103 -5.333 12.872 1.00 65.56 103 LYS A CA 1
ATOM 760 C C . LYS A 1 103 ? -18.271 -5.129 14.134 1.00 65.56 103 LYS A C 1
ATOM 762 O O . LYS A 1 103 ? -18.419 -4.116 14.801 1.00 65.56 103 LYS A O 1
ATOM 767 N N . SER A 1 104 ? -17.424 -6.089 14.489 1.00 74.12 104 SER A N 1
ATOM 768 C CA . SER A 1 104 ? -16.460 -5.869 15.561 1.00 74.12 104 SER A CA 1
ATOM 769 C C . SER A 1 104 ? -15.390 -4.910 15.053 1.00 74.12 104 SER A C 1
ATOM 771 O O . SER A 1 104 ? -14.669 -5.240 14.111 1.00 74.12 104 SER A O 1
ATOM 773 N N . TYR A 1 105 ? -15.238 -3.756 15.701 1.00 85.88 105 TYR A N 1
ATOM 774 C CA . TYR A 1 105 ? -14.097 -2.858 15.473 1.00 85.88 105 TYR A CA 1
ATOM 775 C C . TYR A 1 105 ? -12.884 -3.263 16.323 1.00 85.88 105 TYR A C 1
ATOM 777 O O . TYR A 1 105 ? -12.089 -2.431 16.762 1.00 85.88 105 TYR A O 1
ATOM 785 N N . LEU A 1 106 ? -12.781 -4.570 16.564 1.00 88.81 106 LEU A N 1
ATOM 786 C CA . LEU A 1 106 ? -11.662 -5.207 17.224 1.00 88.81 106 LEU A CA 1
ATOM 787 C C . LEU A 1 106 ? -10.668 -5.674 16.167 1.00 88.81 106 LEU A C 1
ATOM 789 O O . LEU A 1 106 ? -11.044 -6.103 15.072 1.00 88.81 106 LEU A O 1
ATOM 793 N N . TRP A 1 107 ? -9.399 -5.605 16.524 1.00 90.31 107 TRP A N 1
ATOM 794 C CA . TRP A 1 107 ? -8.316 -6.222 15.803 1.00 90.31 107 TRP A CA 1
ATOM 795 C C . TRP A 1 107 ? -8.339 -7.745 15.975 1.00 90.31 107 TRP A C 1
ATOM 797 O O . TRP A 1 107 ? -9.135 -8.310 16.726 1.00 90.31 107 TRP A O 1
ATOM 807 N N . THR A 1 108 ? -7.459 -8.429 15.247 1.00 86.31 108 THR A N 1
ATOM 808 C CA . THR A 1 108 ? -7.401 -9.900 15.217 1.00 86.31 108 THR A CA 1
ATOM 809 C C . THR A 1 108 ? -7.060 -10.543 16.565 1.00 86.31 108 THR A C 1
ATOM 811 O O . THR A 1 108 ? -7.398 -11.703 16.780 1.00 86.31 108 THR A O 1
ATOM 814 N N . ASP A 1 109 ? -6.452 -9.789 17.481 1.00 87.44 109 ASP A N 1
ATOM 815 C CA . ASP A 1 109 ? -6.137 -10.198 18.855 1.00 87.44 109 ASP A CA 1
ATOM 816 C C . ASP A 1 109 ? -7.230 -9.817 19.875 1.00 87.44 109 ASP A C 1
ATOM 818 O O . ASP A 1 109 ? -7.077 -10.051 21.073 1.00 87.44 109 ASP A O 1
ATOM 822 N N . GLY A 1 110 ? -8.341 -9.234 19.413 1.00 88.00 110 GLY A N 1
ATOM 823 C CA . GLY A 1 110 ? -9.452 -8.793 20.254 1.00 88.00 110 GLY A CA 1
ATOM 824 C C . GLY A 1 110 ? -9.284 -7.402 20.870 1.00 88.00 110 GLY A C 1
ATOM 825 O O . GLY A 1 110 ? -10.199 -6.945 21.556 1.00 88.00 110 GLY A O 1
ATOM 826 N N . THR A 1 111 ? -8.173 -6.700 20.629 1.00 90.19 111 THR A N 1
ATOM 827 C CA . THR A 1 111 ? -7.996 -5.307 21.077 1.00 90.19 111 THR A CA 1
ATOM 828 C C . THR A 1 111 ? -8.773 -4.329 20.191 1.00 90.19 111 THR A C 1
ATOM 830 O O . THR A 1 111 ? -9.063 -4.651 19.042 1.00 90.19 111 THR A O 1
ATOM 833 N N . PRO A 1 112 ? -9.144 -3.123 20.655 1.00 91.31 112 PRO A N 1
ATOM 834 C CA . PRO A 1 112 ? -9.744 -2.119 19.779 1.00 91.31 112 PRO A CA 1
ATOM 835 C C . PRO A 1 112 ? -8.802 -1.713 18.641 1.00 91.31 112 PRO A C 1
ATOM 837 O O . PRO A 1 112 ? -7.599 -1.539 18.843 1.00 91.31 112 PRO A O 1
ATOM 840 N N . CYS A 1 113 ? -9.344 -1.497 17.442 1.00 93.81 113 CYS A N 1
ATOM 841 C CA . CYS A 1 113 ? -8.552 -0.962 16.342 1.00 93.81 113 CYS A CA 1
ATOM 842 C C . CYS A 1 113 ? -7.931 0.401 16.717 1.00 93.81 113 CYS A C 1
ATOM 844 O O . CYS A 1 113 ? -8.645 1.302 17.134 1.00 93.81 113 CYS A O 1
ATOM 846 N N . ALA A 1 114 ? -6.624 0.586 16.519 1.00 95.38 114 ALA A N 1
ATOM 847 C CA . ALA A 1 114 ? -5.915 1.846 16.725 1.00 95.38 114 ALA A CA 1
ATOM 848 C C . ALA A 1 114 ? -5.421 2.473 15.406 1.00 95.38 114 ALA A C 1
ATOM 850 O O . ALA A 1 114 ? -5.455 1.856 14.337 1.00 95.38 114 ALA A O 1
ATOM 851 N N . VAL A 1 115 ? -4.899 3.703 15.485 1.00 96.50 115 VAL A N 1
ATOM 852 C CA . VAL A 1 115 ? -4.414 4.476 14.324 1.00 96.50 115 VAL A CA 1
ATOM 853 C C . VAL A 1 115 ? -3.339 3.747 13.508 1.00 96.50 115 VAL A C 1
ATOM 855 O O . VAL A 1 115 ? -3.309 3.858 12.283 1.00 96.50 115 VAL A O 1
ATOM 858 N N . HIS A 1 116 ? -2.480 2.950 14.149 1.00 95.06 116 HIS A N 1
ATOM 859 C CA . HIS A 1 116 ? -1.451 2.178 13.450 1.00 95.06 116 HIS A CA 1
ATOM 860 C C . HIS A 1 116 ? -2.040 1.050 12.589 1.00 95.06 116 HIS A C 1
ATOM 862 O O . HIS A 1 116 ? -1.470 0.742 11.543 1.00 95.06 116 HIS A O 1
ATOM 868 N N . HIS A 1 117 ? -3.207 0.497 12.949 1.00 95.38 117 HIS A N 1
ATOM 869 C CA . HIS A 1 117 ? -3.907 -0.473 12.103 1.00 95.38 117 HIS A CA 1
ATOM 870 C C . HIS A 1 117 ? -4.410 0.194 10.824 1.00 95.38 117 HIS A C 1
ATOM 872 O O . HIS A 1 117 ? -4.251 -0.364 9.740 1.00 95.38 117 HIS A O 1
ATOM 878 N N . LEU A 1 118 ? -4.953 1.416 10.927 1.00 95.94 118 LEU A N 1
ATOM 879 C CA . LEU A 1 118 ? -5.358 2.177 9.744 1.00 95.94 118 LEU A CA 1
ATOM 880 C C . LEU A 1 118 ? -4.149 2.571 8.891 1.00 95.94 118 LEU A C 1
ATOM 882 O O . LEU A 1 118 ? -4.222 2.471 7.669 1.00 95.94 118 LEU A O 1
ATOM 886 N N . ARG A 1 119 ? -3.030 2.964 9.512 1.00 96.38 119 ARG A N 1
ATOM 887 C CA . ARG A 1 119 ? -1.779 3.261 8.795 1.00 96.38 119 ARG A CA 1
ATOM 888 C C . ARG A 1 119 ? -1.290 2.058 7.996 1.00 96.38 119 ARG A C 1
ATOM 890 O O . ARG A 1 119 ? -1.016 2.190 6.807 1.00 96.38 119 ARG A O 1
ATOM 897 N N . TRP A 1 120 ? -1.233 0.886 8.624 1.00 95.88 120 TRP A N 1
ATOM 898 C CA . TRP A 1 120 ? -0.860 -0.348 7.942 1.00 95.88 120 TRP A CA 1
ATOM 899 C C . TRP A 1 120 ? -1.847 -0.718 6.834 1.00 95.88 120 TRP A C 1
ATOM 901 O O . TRP A 1 120 ? -1.414 -1.015 5.727 1.00 95.88 120 TRP A O 1
ATOM 911 N N . ALA A 1 121 ? -3.157 -0.622 7.073 1.00 95.12 121 ALA A N 1
ATOM 912 C CA . ALA A 1 121 ? -4.159 -0.903 6.046 1.00 95.12 121 ALA A CA 1
ATOM 913 C C . ALA A 1 121 ? -4.052 0.064 4.851 1.00 95.12 121 ALA A C 1
ATOM 915 O O . ALA A 1 121 ? -4.165 -0.356 3.700 1.00 95.12 121 ALA A O 1
ATOM 916 N N . ALA A 1 122 ? -3.795 1.350 5.107 1.00 95.25 122 ALA A N 1
ATOM 917 C CA . ALA A 1 122 ? -3.594 2.356 4.070 1.00 95.25 122 ALA A CA 1
ATOM 918 C C . ALA A 1 122 ? -2.339 2.068 3.234 1.00 95.25 122 ALA A C 1
ATOM 920 O O . ALA A 1 122 ? -2.406 2.102 2.003 1.00 95.25 122 ALA A O 1
ATOM 921 N N . TRP A 1 123 ? -1.221 1.727 3.880 1.00 95.44 123 TRP A N 1
ATOM 922 C CA . TRP A 1 123 ? -0.001 1.302 3.190 1.00 95.44 123 TRP A CA 1
ATOM 923 C C . TRP A 1 123 ? -0.218 0.011 2.392 1.00 95.44 123 TRP A C 1
ATOM 925 O O . TRP A 1 123 ? 0.160 -0.064 1.225 1.00 95.44 123 TRP A O 1
ATOM 935 N N . LEU A 1 124 ? -0.886 -0.986 2.975 1.00 95.44 124 LEU A N 1
ATOM 936 C CA . LEU A 1 124 ? -1.155 -2.272 2.335 1.00 95.44 124 LEU A CA 1
ATOM 937 C C . LEU A 1 124 ? -1.970 -2.099 1.051 1.00 95.44 124 LEU A C 1
ATOM 939 O O . LEU A 1 124 ? -1.677 -2.721 0.034 1.00 95.44 124 LEU A O 1
ATOM 943 N N . VAL A 1 125 ? -2.985 -1.232 1.086 1.00 94.50 125 VAL A N 1
ATOM 944 C CA . VAL A 1 125 ? -3.747 -0.875 -0.112 1.00 94.50 125 VAL A CA 1
ATOM 945 C C . VAL A 1 125 ? -2.853 -0.119 -1.091 1.00 94.50 125 VAL A C 1
ATOM 947 O O . VAL A 1 125 ? -2.805 -0.479 -2.261 1.00 94.50 125 VAL A O 1
ATOM 950 N N . THR A 1 126 ? -2.125 0.902 -0.646 1.00 92.25 126 THR A N 1
ATOM 951 C CA . THR A 1 126 ? -1.325 1.762 -1.537 1.00 92.25 126 THR A CA 1
ATOM 952 C C . THR A 1 126 ? -0.237 0.983 -2.280 1.00 92.25 126 THR A C 1
ATOM 954 O O . THR A 1 126 ? -0.115 1.133 -3.492 1.00 92.25 126 THR A O 1
ATOM 957 N N . SER A 1 127 ? 0.466 0.088 -1.587 1.00 93.06 127 SER A N 1
ATOM 958 C CA . SER A 1 127 ? 1.556 -0.732 -2.133 1.00 93.06 127 SER A CA 1
ATOM 959 C C . SER A 1 127 ? 1.105 -1.817 -3.119 1.00 93.06 127 SER A C 1
ATOM 961 O O . SER A 1 127 ? 1.931 -2.353 -3.856 1.00 93.06 127 SER A O 1
ATOM 963 N N . ARG A 1 128 ? -0.191 -2.166 -3.143 1.00 93.38 128 ARG A N 1
ATOM 964 C CA . ARG A 1 128 ? -0.715 -3.332 -3.890 1.00 93.38 128 ARG A CA 1
ATOM 965 C C . ARG A 1 128 ? -1.858 -3.018 -4.842 1.00 93.38 128 ARG A C 1
ATOM 967 O O . ARG A 1 128 ? -2.233 -3.852 -5.665 1.00 93.38 128 ARG A O 1
ATOM 974 N N . VAL A 1 129 ? -2.467 -1.844 -4.722 1.00 92.81 129 VAL A N 1
ATOM 975 C CA . VAL A 1 129 ? -3.651 -1.507 -5.505 1.00 92.81 129 VAL A CA 1
ATOM 976 C C . VAL A 1 129 ? -3.292 -1.244 -6.961 1.00 92.81 129 VAL A C 1
ATOM 978 O O . VAL A 1 129 ? -2.426 -0.434 -7.287 1.00 92.81 129 VAL A O 1
ATOM 981 N N . LEU A 1 130 ? -4.025 -1.887 -7.862 1.00 90.25 130 LEU A N 1
ATOM 982 C CA . LEU A 1 130 ? -3.886 -1.699 -9.296 1.00 90.25 130 LEU A CA 1
ATOM 983 C C . LEU A 1 130 ? -5.027 -0.828 -9.812 1.00 90.25 130 LEU A C 1
ATOM 985 O O . LEU A 1 130 ? -6.184 -0.981 -9.413 1.00 90.25 130 LEU A O 1
ATOM 989 N N . THR A 1 131 ? -4.694 0.096 -10.713 1.00 89.94 131 THR A N 1
ATOM 990 C CA . THR A 1 131 ? -5.698 0.886 -11.431 1.00 89.94 131 THR A CA 1
ATOM 991 C C . THR A 1 131 ? -6.123 0.124 -12.678 1.00 89.94 131 THR A C 1
ATOM 993 O O . THR A 1 131 ? -5.308 -0.135 -13.562 1.00 89.94 131 THR A O 1
ATOM 996 N N . VAL A 1 132 ? -7.401 -0.235 -12.751 1.00 89.88 132 VAL A N 1
ATOM 997 C CA . VAL A 1 132 ? -7.972 -1.052 -13.825 1.00 89.88 132 VAL A CA 1
ATOM 998 C C . VAL A 1 132 ? -9.034 -0.258 -14.566 1.00 89.88 132 VAL A C 1
ATOM 1000 O O . VAL A 1 132 ? -9.949 0.283 -13.949 1.00 89.88 132 VAL A O 1
ATOM 1003 N N . GLN A 1 133 ? -8.944 -0.221 -15.894 1.00 90.69 133 GLN A N 1
ATOM 1004 C CA . GLN A 1 133 ? -9.936 0.461 -16.724 1.00 90.69 133 GLN A CA 1
ATOM 1005 C C . GLN A 1 133 ? -11.287 -0.267 -16.707 1.00 90.69 133 GLN A C 1
ATOM 1007 O O . GLN A 1 133 ? -11.343 -1.501 -16.749 1.00 90.69 133 GLN A O 1
ATOM 1012 N N . GLY A 1 134 ? -12.368 0.508 -16.694 1.00 90.75 134 GLY A N 1
ATOM 1013 C CA . GLY A 1 134 ? -13.740 0.041 -16.849 1.00 90.75 134 GLY A CA 1
ATOM 1014 C C . GLY A 1 134 ? -14.088 -0.307 -18.295 1.00 90.75 134 GLY A C 1
ATOM 1015 O O . GLY A 1 134 ? -13.238 -0.736 -19.085 1.00 90.75 134 GLY A O 1
ATOM 1016 N N . ALA A 1 135 ? -15.359 -0.148 -18.660 1.00 90.31 135 ALA A N 1
ATOM 1017 C CA . ALA A 1 135 ? -15.853 -0.534 -19.978 1.00 90.31 135 ALA A CA 1
ATOM 1018 C C . ALA A 1 135 ? -15.167 0.248 -21.122 1.00 90.31 135 ALA A C 1
ATOM 1020 O O . ALA A 1 135 ? -14.781 1.408 -20.942 1.00 90.31 135 ALA A O 1
ATOM 1021 N N . PRO A 1 136 ? -14.989 -0.360 -22.312 1.00 88.50 136 PRO A N 1
ATOM 1022 C CA . PRO A 1 136 ? -14.485 0.353 -23.484 1.00 88.50 136 PRO A CA 1
ATOM 1023 C C . PRO A 1 136 ? -15.317 1.607 -23.782 1.00 88.50 136 PRO A C 1
ATOM 1025 O O . PRO A 1 136 ? -16.541 1.569 -23.706 1.00 88.50 136 PRO A O 1
ATOM 1028 N N . GLY A 1 137 ? -14.649 2.712 -24.122 1.00 89.38 137 GLY A N 1
ATOM 1029 C CA . GLY A 1 137 ? -15.308 3.992 -24.408 1.00 89.38 137 GLY A CA 1
ATOM 1030 C C . GLY A 1 137 ? -15.697 4.818 -23.175 1.00 89.38 137 GLY A C 1
ATOM 1031 O O . GLY A 1 137 ? -16.195 5.926 -23.338 1.00 89.38 137 GLY A O 1
ATOM 1032 N N . THR A 1 138 ? -15.441 4.319 -21.962 1.00 90.12 138 THR A N 1
ATOM 1033 C CA . THR A 1 138 ? -15.612 5.076 -20.711 1.00 90.12 138 THR A CA 1
ATOM 1034 C C . THR A 1 138 ? -14.272 5.594 -20.190 1.00 90.12 138 THR A C 1
ATOM 1036 O O . THR A 1 138 ? -13.208 5.077 -20.544 1.00 90.12 138 THR A O 1
ATOM 1039 N N . THR A 1 139 ? -14.325 6.596 -19.314 1.00 90.50 139 THR A N 1
ATOM 1040 C CA . THR A 1 139 ? -13.179 7.059 -18.514 1.00 90.50 139 THR A CA 1
ATOM 1041 C C . THR A 1 139 ? -13.126 6.394 -17.138 1.00 90.50 139 THR A C 1
ATOM 1043 O O . THR A 1 139 ? -12.360 6.826 -16.279 1.00 90.50 139 THR A O 1
ATOM 1046 N N . ASP A 1 140 ? -13.945 5.364 -16.909 1.00 93.06 140 ASP A N 1
ATOM 1047 C CA . ASP A 1 140 ? -14.050 4.714 -15.610 1.00 93.06 140 ASP A CA 1
ATOM 1048 C C . ASP A 1 140 ? -12.758 3.964 -15.285 1.00 93.06 140 ASP A C 1
ATOM 1050 O O . ASP A 1 140 ? -12.193 3.242 -16.116 1.00 93.06 140 ASP A O 1
ATOM 1054 N N . ALA A 1 141 ? -12.301 4.111 -14.046 1.00 90.69 141 ALA A N 1
ATOM 1055 C CA . ALA A 1 141 ? -11.157 3.393 -13.516 1.00 90.69 141 ALA A CA 1
ATOM 1056 C C . ALA A 1 141 ? -11.433 2.964 -12.076 1.00 90.69 141 ALA A C 1
ATOM 1058 O O . ALA A 1 141 ? -12.000 3.712 -11.280 1.00 90.69 141 ALA A O 1
ATOM 1059 N N . TYR A 1 142 ? -11.000 1.755 -11.741 1.00 91.25 142 TYR A N 1
ATOM 1060 C CA . TYR A 1 142 ? -11.206 1.147 -10.436 1.00 91.25 142 TYR A CA 1
ATOM 1061 C C . TYR A 1 142 ? -9.866 0.869 -9.776 1.00 91.25 142 TYR A C 1
ATOM 1063 O O . TYR A 1 142 ? -8.921 0.428 -10.429 1.00 91.25 142 TYR A O 1
ATOM 1071 N N . ARG A 1 143 ? -9.800 1.102 -8.467 1.00 91.62 143 ARG A N 1
ATOM 1072 C CA . ARG A 1 143 ? -8.655 0.755 -7.628 1.00 91.62 143 ARG A CA 1
ATOM 1073 C C . ARG A 1 143 ? -8.934 -0.594 -6.977 1.00 91.62 143 ARG A C 1
ATOM 1075 O O . ARG A 1 143 ? -9.806 -0.686 -6.117 1.00 91.62 143 ARG A O 1
ATOM 1082 N N . LEU A 1 144 ? -8.242 -1.636 -7.430 1.00 91.69 144 LEU A N 1
ATOM 1083 C CA . LEU A 1 144 ? -8.499 -3.017 -7.023 1.00 91.69 144 LEU A CA 1
ATOM 1084 C C . LEU A 1 144 ? -7.237 -3.664 -6.458 1.00 91.69 144 LEU A C 1
ATOM 1086 O O . LEU A 1 144 ? -6.168 -3.585 -7.056 1.00 91.69 144 LEU A O 1
ATOM 1090 N N . MET A 1 145 ? -7.385 -4.355 -5.333 1.00 93.25 145 MET A N 1
ATOM 1091 C CA . MET A 1 145 ? -6.427 -5.369 -4.905 1.00 93.25 145 MET A CA 1
ATOM 1092 C C . MET A 1 145 ? -6.790 -6.672 -5.618 1.00 93.25 145 MET A C 1
ATOM 1094 O O . MET A 1 145 ? -7.913 -7.160 -5.468 1.00 93.25 145 MET A O 1
ATOM 1098 N N . ILE A 1 146 ? -5.883 -7.190 -6.445 1.00 91.56 146 ILE A N 1
ATOM 1099 C CA . ILE A 1 146 ? -6.163 -8.320 -7.335 1.00 91.56 146 ILE A CA 1
ATOM 1100 C C . ILE A 1 146 ? -5.311 -9.506 -6.884 1.00 91.56 146 ILE A C 1
ATOM 1102 O O . ILE A 1 146 ? -4.112 -9.499 -7.166 1.00 91.56 146 ILE A O 1
ATOM 1106 N N . PRO A 1 147 ? -5.915 -10.529 -6.248 1.00 91.62 147 PRO A N 1
ATOM 1107 C CA . PRO A 1 147 ? -5.184 -11.692 -5.766 1.00 91.62 147 PRO A CA 1
ATOM 1108 C C . PRO A 1 147 ? -4.283 -12.306 -6.836 1.00 91.62 147 PRO A C 1
ATOM 1110 O O . PRO A 1 147 ? -4.680 -12.415 -7.999 1.00 91.62 147 PRO A O 1
ATOM 1113 N N . LEU A 1 148 ? -3.090 -12.740 -6.422 1.00 89.94 148 LEU A N 1
ATOM 1114 C CA . LEU A 1 148 ? -1.998 -13.275 -7.253 1.00 89.94 148 LEU A CA 1
ATOM 1115 C C . LEU A 1 148 ? -1.304 -12.233 -8.138 1.00 89.94 148 LEU A C 1
ATOM 1117 O O . LEU A 1 148 ? -0.082 -12.254 -8.246 1.00 89.94 148 LEU A O 1
ATOM 1121 N N . VAL A 1 149 ? -2.050 -11.327 -8.771 1.00 92.12 149 VAL A N 1
ATOM 1122 C CA . VAL A 1 149 ? -1.465 -10.283 -9.629 1.00 92.12 149 VAL A CA 1
ATOM 1123 C C . VAL A 1 149 ? -0.662 -9.289 -8.795 1.00 92.12 149 VAL A C 1
ATOM 1125 O O . VAL A 1 149 ? 0.443 -8.921 -9.183 1.00 92.12 149 VAL A O 1
ATOM 1128 N N . ASP A 1 150 ? -1.185 -8.903 -7.635 1.00 92.44 150 ASP A N 1
ATOM 1129 C CA . ASP A 1 150 ? -0.536 -7.983 -6.699 1.00 92.44 150 ASP A CA 1
ATOM 1130 C C . ASP A 1 150 ? 0.676 -8.592 -5.959 1.00 92.44 150 ASP A C 1
ATOM 1132 O O . ASP A 1 150 ? 1.319 -7.914 -5.165 1.00 92.44 150 ASP A O 1
ATOM 1136 N N . MET A 1 151 ? 0.996 -9.866 -6.215 1.00 93.62 151 MET A N 1
ATOM 1137 C CA . MET A 1 151 ? 2.189 -10.550 -5.696 1.00 93.62 151 MET A CA 1
ATOM 1138 C C . MET A 1 151 ? 3.383 -10.480 -6.658 1.00 93.62 151 MET A C 1
ATOM 1140 O O . MET A 1 151 ? 4.482 -10.900 -6.303 1.00 93.62 151 MET A O 1
ATOM 1144 N N . CYS A 1 152 ? 3.185 -9.992 -7.887 1.00 94.06 152 CYS A N 1
ATOM 1145 C CA . CYS A 1 152 ? 4.277 -9.808 -8.840 1.00 94.06 152 CYS A CA 1
ATOM 1146 C C . CYS A 1 152 ? 5.100 -8.580 -8.449 1.00 94.06 152 CYS A C 1
ATOM 1148 O O . CYS A 1 152 ? 4.547 -7.488 -8.428 1.00 94.06 152 CYS A O 1
ATOM 1150 N N . ASN A 1 153 ? 6.405 -8.738 -8.224 1.00 93.12 153 ASN A N 1
ATOM 1151 C CA . ASN A 1 153 ? 7.292 -7.629 -7.866 1.00 93.12 153 ASN A CA 1
ATOM 1152 C C . ASN A 1 153 ? 7.488 -6.617 -9.005 1.00 93.12 153 ASN A C 1
ATOM 1154 O O . ASN A 1 153 ? 7.188 -6.886 -10.172 1.00 93.12 153 ASN A O 1
ATOM 1158 N N . HIS A 1 154 ? 8.039 -5.453 -8.654 1.00 91.44 154 HIS A N 1
ATOM 1159 C CA . HIS A 1 154 ? 8.425 -4.423 -9.608 1.00 91.44 154 HIS A CA 1
ATOM 1160 C C . HIS A 1 154 ? 9.675 -4.800 -10.407 1.00 91.44 154 HIS A C 1
ATOM 1162 O O . HIS A 1 154 ? 10.674 -5.232 -9.840 1.00 91.44 154 HIS A O 1
ATOM 1168 N N . ASP A 1 155 ? 9.646 -4.530 -11.708 1.00 89.62 155 ASP A N 1
ATOM 1169 C CA . ASP A 1 155 ? 10.839 -4.367 -12.539 1.00 89.62 155 ASP A CA 1
ATOM 1170 C C . ASP A 1 155 ? 10.495 -3.426 -13.701 1.00 89.62 155 ASP A C 1
ATOM 1172 O O . ASP A 1 155 ? 9.612 -3.718 -14.518 1.00 89.62 155 ASP A O 1
ATOM 1176 N N . ARG A 1 156 ? 11.192 -2.288 -13.790 1.00 86.75 156 ARG A N 1
ATOM 1177 C CA . ARG A 1 156 ? 10.994 -1.271 -14.837 1.00 86.75 156 ARG A CA 1
ATOM 1178 C C . ARG A 1 156 ? 11.226 -1.823 -16.244 1.00 86.75 156 ARG A C 1
ATOM 1180 O O . ARG A 1 156 ? 10.559 -1.408 -17.205 1.00 86.75 156 ARG A O 1
ATOM 1187 N N . SER A 1 157 ? 12.127 -2.794 -16.359 1.00 87.19 157 SER A N 1
ATOM 1188 C CA . SER A 1 157 ? 12.463 -3.492 -17.596 1.00 87.19 157 SER A CA 1
ATOM 1189 C C . SER A 1 157 ? 11.556 -4.691 -17.883 1.00 87.19 157 SER A C 1
ATOM 1191 O O . SER A 1 157 ? 11.674 -5.288 -18.955 1.00 87.19 157 SER A O 1
ATOM 1193 N N . SER A 1 158 ? 10.606 -5.009 -16.988 1.00 90.94 158 SER A N 1
ATOM 1194 C CA . SER A 1 158 ? 9.745 -6.178 -17.152 1.00 90.94 158 SER A CA 1
ATOM 1195 C C . SER A 1 158 ? 9.063 -6.181 -18.529 1.00 90.94 158 SER A C 1
ATOM 1197 O O . SER A 1 158 ? 8.401 -5.203 -18.901 1.00 90.94 158 SER A O 1
ATOM 1199 N N . PRO A 1 159 ? 9.175 -7.282 -19.292 1.00 92.06 159 PRO A N 1
ATOM 1200 C CA . PRO A 1 159 ? 8.474 -7.433 -20.560 1.00 92.06 159 PRO A CA 1
ATOM 1201 C C . PRO A 1 159 ? 7.014 -7.863 -20.361 1.00 92.06 159 PRO A C 1
ATOM 1203 O O . PRO A 1 159 ? 6.270 -7.972 -21.332 1.00 92.06 159 PRO A O 1
ATOM 1206 N N . HIS A 1 160 ? 6.598 -8.178 -19.133 1.00 93.75 160 HIS A N 1
ATOM 1207 C CA . HIS A 1 160 ? 5.276 -8.722 -18.850 1.00 93.75 160 HIS A CA 1
ATOM 1208 C C . HIS A 1 160 ? 4.228 -7.613 -18.760 1.00 93.75 160 HIS A C 1
ATOM 1210 O O . HIS A 1 160 ? 4.460 -6.547 -18.188 1.00 93.75 160 HIS A O 1
ATOM 1216 N N . LEU A 1 161 ? 3.056 -7.873 -19.339 1.00 88.50 161 LEU A N 1
ATOM 1217 C CA . LEU A 1 161 ? 1.992 -6.884 -19.474 1.00 88.50 161 LEU A CA 1
ATOM 1218 C C . LEU A 1 161 ? 0.788 -7.276 -18.631 1.00 88.50 161 LEU A C 1
ATOM 1220 O O . LEU A 1 161 ? 0.232 -8.361 -18.799 1.00 88.50 161 LEU A O 1
ATOM 1224 N N . LEU A 1 162 ? 0.342 -6.362 -17.775 1.00 88.94 162 LEU A N 1
ATOM 1225 C CA . LEU A 1 162 ? -0.970 -6.456 -17.154 1.00 88.94 162 LEU A CA 1
ATOM 1226 C C . LEU A 1 162 ? -2.034 -5.986 -18.152 1.00 88.94 162 LEU A C 1
ATOM 1228 O O . LEU A 1 162 ? -1.951 -4.883 -18.689 1.00 88.94 162 LEU A O 1
ATOM 1232 N N . THR A 1 163 ? -3.043 -6.816 -18.395 1.00 87.25 163 THR A N 1
ATOM 1233 C CA . THR A 1 163 ? -4.141 -6.521 -19.320 1.00 87.25 163 THR A CA 1
ATOM 1234 C C . THR A 1 163 ? -5.486 -6.956 -18.750 1.00 87.25 163 THR A C 1
ATOM 1236 O O . THR A 1 163 ? -5.562 -7.783 -17.840 1.00 87.25 163 THR A O 1
ATOM 1239 N N . GLY A 1 164 ? -6.558 -6.410 -19.315 1.00 87.50 164 GLY A N 1
ATOM 1240 C CA . GLY A 1 164 ? -7.939 -6.680 -18.938 1.00 87.50 164 GLY A CA 1
ATOM 1241 C C . GLY A 1 164 ? -8.684 -5.421 -18.504 1.00 87.50 164 GLY A C 1
ATOM 1242 O O . GLY A 1 164 ? -8.125 -4.327 -18.437 1.00 87.50 164 GLY A O 1
ATOM 1243 N N . ARG A 1 165 ? -9.982 -5.588 -18.251 1.00 88.25 165 ARG A N 1
ATOM 1244 C CA . ARG A 1 165 ? -10.898 -4.522 -17.830 1.00 88.25 165 ARG A CA 1
ATOM 1245 C C . ARG A 1 165 ? -11.779 -5.015 -16.692 1.00 88.25 165 ARG A C 1
ATOM 1247 O O . ARG A 1 165 ? -12.140 -6.193 -16.655 1.00 88.25 165 ARG A O 1
ATOM 1254 N N . ALA A 1 166 ? -12.148 -4.105 -15.802 1.00 89.75 166 ALA A N 1
ATOM 1255 C CA . ALA A 1 166 ? -13.096 -4.351 -14.725 1.00 89.75 166 ALA A CA 1
ATOM 1256 C C . ALA A 1 166 ? -14.527 -4.251 -15.277 1.00 89.75 166 ALA A C 1
ATOM 1258 O O . ALA A 1 166 ? -15.205 -3.240 -15.127 1.00 89.75 166 ALA A O 1
ATOM 1259 N N . VAL A 1 167 ? -14.958 -5.298 -15.981 1.00 88.44 167 VAL A N 1
ATOM 1260 C CA . VAL A 1 167 ? -16.308 -5.429 -16.551 1.00 88.44 167 VAL A CA 1
ATOM 1261 C C . VAL A 1 167 ? -16.913 -6.778 -16.159 1.00 88.44 167 VAL A C 1
ATOM 1263 O O . VAL A 1 167 ? -16.157 -7.718 -15.899 1.00 88.44 167 VAL A O 1
ATOM 1266 N N . PRO A 1 168 ? -18.250 -6.926 -16.131 1.00 86.25 168 PRO A N 1
ATOM 1267 C CA . PRO A 1 168 ? -18.881 -8.227 -15.927 1.00 86.25 168 PRO A CA 1
ATOM 1268 C C . PRO A 1 168 ? -18.362 -9.264 -16.934 1.00 86.25 168 PRO A C 1
ATOM 1270 O O . PRO A 1 168 ? -18.369 -9.025 -18.139 1.00 86.25 168 PRO A O 1
ATOM 1273 N N . GLY A 1 169 ? -17.865 -10.401 -16.438 1.00 84.25 169 GLY A N 1
ATOM 1274 C CA . GLY A 1 169 ? -17.234 -11.442 -17.263 1.00 84.25 169 GLY A CA 1
ATOM 1275 C C . GLY A 1 169 ? -15.821 -11.111 -17.767 1.00 84.25 169 GLY A C 1
ATOM 1276 O O . GLY A 1 169 ? -15.205 -11.935 -18.441 1.00 84.25 169 GLY A O 1
ATOM 1277 N N . GLY A 1 170 ? -15.289 -9.932 -17.436 1.00 83.62 170 GLY A N 1
ATOM 1278 C CA . GLY A 1 170 ? -13.911 -9.548 -17.713 1.00 83.62 170 GLY A CA 1
ATOM 1279 C C . GLY A 1 170 ? -12.911 -10.352 -16.883 1.00 83.62 170 GLY A C 1
ATOM 1280 O O . GLY A 1 170 ? -13.216 -10.857 -15.805 1.00 83.62 170 GLY A O 1
ATOM 1281 N N . SER A 1 171 ? -11.685 -10.456 -17.389 1.00 84.88 171 SER A N 1
ATOM 1282 C CA . SER A 1 171 ? -10.581 -11.128 -16.703 1.00 84.88 171 SER A CA 1
ATOM 1283 C C . SER A 1 171 ? -9.331 -10.263 -16.757 1.00 84.88 171 SER A C 1
ATOM 1285 O O . SER A 1 171 ? -8.967 -9.794 -17.839 1.00 84.88 171 SER A O 1
ATOM 1287 N N . LEU A 1 172 ? -8.668 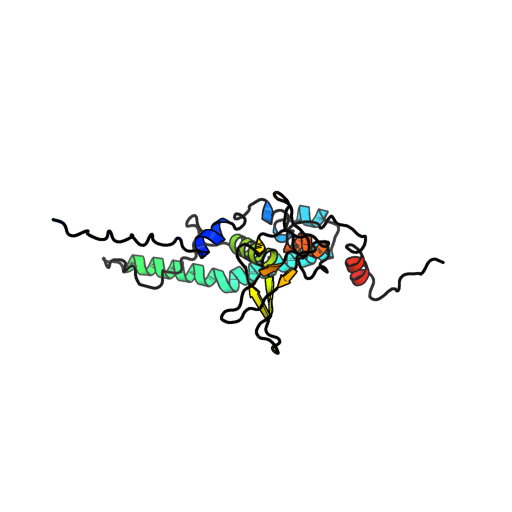-10.105 -15.615 1.00 89.12 172 LEU A N 1
ATOM 1288 C CA . LEU A 1 172 ? -7.369 -9.449 -15.505 1.00 89.12 172 LEU A CA 1
ATOM 1289 C C . LEU A 1 172 ? -6.279 -10.511 -15.600 1.00 89.12 172 LEU A C 1
ATOM 1291 O O . LEU A 1 172 ? -6.395 -11.575 -14.993 1.00 89.12 172 LEU A O 1
ATOM 1295 N N . LYS A 1 173 ? -5.264 -10.261 -16.428 1.00 89.81 173 LYS A N 1
ATOM 1296 C CA . LYS A 1 173 ? -4.221 -11.239 -16.753 1.00 89.81 173 LYS A CA 1
ATOM 1297 C C . LYS A 1 173 ? -2.862 -10.569 -16.809 1.00 89.81 173 LYS A C 1
ATOM 1299 O O . LYS A 1 173 ? -2.740 -9.464 -17.331 1.00 89.81 173 LYS A O 1
ATOM 1304 N N . VAL A 1 174 ? -1.843 -11.296 -16.369 1.00 92.06 174 VAL A N 1
ATOM 1305 C CA . VAL A 1 174 ? -0.449 -10.997 -16.695 1.00 92.06 174 VAL A CA 1
ATOM 1306 C C . VAL A 1 174 ? -0.081 -11.823 -17.924 1.00 92.06 174 VAL A C 1
ATOM 1308 O O . VAL A 1 174 ? -0.194 -13.049 -17.915 1.00 92.06 174 VAL A O 1
ATOM 1311 N N . VAL A 1 175 ? 0.301 -11.153 -19.006 1.00 93.12 175 VAL A N 1
ATOM 1312 C CA . VAL A 1 175 ? 0.717 -11.779 -20.264 1.00 93.12 175 VAL A CA 1
ATOM 1313 C C . VAL A 1 175 ? 2.234 -11.772 -20.336 1.00 93.12 175 VAL A C 1
ATOM 1315 O O . VAL A 1 175 ? 2.878 -10.732 -20.175 1.00 93.12 175 VAL A O 1
ATOM 1318 N N . ALA A 1 176 ? 2.811 -12.942 -20.598 1.00 95.44 176 ALA A N 1
ATOM 1319 C CA . ALA A 1 176 ? 4.245 -13.068 -20.751 1.00 95.44 176 ALA A CA 1
ATOM 1320 C C . ALA A 1 176 ? 4.714 -12.389 -22.053 1.00 95.44 176 ALA A C 1
ATOM 1322 O O . ALA A 1 176 ? 4.347 -12.833 -23.135 1.00 95.44 176 ALA A O 1
ATOM 1323 N N . GLY A 1 177 ? 5.532 -11.332 -21.966 1.00 94.94 177 GLY A N 1
ATOM 1324 C CA . GLY A 1 177 ? 6.127 -10.693 -23.152 1.00 94.94 177 GLY A CA 1
ATOM 1325 C C . GLY A 1 177 ? 7.378 -11.387 -23.694 1.00 94.94 177 GLY A C 1
ATOM 1326 O O . GLY A 1 177 ? 7.929 -10.963 -24.704 1.00 94.94 177 GLY A O 1
ATOM 1327 N N . ARG A 1 178 ? 7.842 -12.448 -23.030 1.00 96.00 178 ARG A N 1
ATOM 1328 C CA . ARG A 1 178 ? 8.926 -13.329 -23.479 1.00 96.00 178 ARG A CA 1
ATOM 1329 C C . ARG A 1 178 ? 8.743 -14.722 -22.888 1.00 96.00 178 ARG A C 1
ATOM 1331 O O . ARG A 1 178 ? 7.951 -14.901 -21.965 1.00 96.00 178 ARG A O 1
ATOM 1338 N N . ASN A 1 179 ? 9.531 -15.681 -23.365 1.00 96.75 179 ASN A N 1
ATOM 1339 C CA . ASN A 1 179 ? 9.622 -16.997 -22.737 1.00 96.75 179 ASN A CA 1
ATOM 1340 C C . ASN A 1 179 ? 10.119 -16.864 -21.286 1.00 96.75 179 ASN A C 1
ATOM 1342 O O . ASN A 1 179 ? 11.104 -16.163 -21.032 1.00 96.75 179 ASN A O 1
ATOM 1346 N N . VAL A 1 180 ? 9.441 -17.551 -20.364 1.00 96.12 180 VAL A N 1
ATOM 1347 C CA . VAL A 1 180 ? 9.765 -17.602 -18.929 1.00 96.12 180 VAL A CA 1
ATOM 1348 C C . VAL A 1 180 ? 10.263 -19.003 -18.599 1.00 96.12 180 VAL A C 1
ATOM 1350 O O . VAL A 1 180 ? 9.608 -19.992 -18.942 1.00 96.12 180 VAL A O 1
ATOM 1353 N N . LYS A 1 181 ? 11.435 -19.106 -17.972 1.00 96.75 181 LYS A N 1
ATOM 1354 C CA . LYS A 1 181 ? 12.012 -20.396 -17.568 1.00 96.75 181 LYS A CA 1
ATOM 1355 C C . LYS A 1 181 ? 11.445 -20.846 -16.221 1.00 96.75 181 LYS A C 1
ATOM 1357 O O . LYS A 1 181 ? 11.029 -20.035 -15.400 1.00 96.75 181 LYS A O 1
ATOM 1362 N N . ALA A 1 182 ? 11.459 -22.152 -15.960 1.00 97.06 182 ALA A N 1
ATOM 1363 C CA . ALA A 1 182 ? 11.129 -22.657 -14.630 1.00 97.06 182 ALA A CA 1
ATOM 1364 C C . ALA A 1 182 ? 12.093 -22.067 -13.582 1.00 97.06 182 ALA A C 1
ATOM 1366 O O . ALA A 1 182 ? 13.303 -22.040 -13.806 1.00 97.06 182 ALA A O 1
ATOM 1367 N N . GLY A 1 183 ? 11.546 -21.593 -12.461 1.00 96.50 183 GLY A N 1
ATOM 1368 C CA . GLY A 1 183 ? 12.304 -20.917 -11.402 1.00 96.50 183 GLY A CA 1
ATOM 1369 C C . GLY A 1 183 ? 12.573 -19.429 -11.651 1.00 96.50 183 GLY A C 1
ATOM 1370 O O . GLY A 1 183 ? 13.137 -18.770 -10.785 1.00 96.50 183 GLY A O 1
ATOM 1371 N N . GLU A 1 184 ? 12.168 -18.883 -12.799 1.00 95.25 184 GLU A N 1
ATOM 1372 C CA . GLU A 1 184 ? 12.305 -17.459 -13.088 1.00 95.25 184 GLU A CA 1
ATOM 1373 C C . GLU A 1 184 ? 11.167 -16.642 -12.467 1.00 95.25 184 GLU A C 1
ATOM 1375 O O . GLU A 1 184 ? 9.994 -17.008 -12.566 1.00 95.25 184 GLU A O 1
ATOM 1380 N N . GLN A 1 185 ? 11.517 -15.515 -11.846 1.00 93.88 185 GLN A N 1
ATOM 1381 C CA . GLN A 1 185 ? 10.538 -14.598 -11.278 1.00 93.88 185 GLN A CA 1
ATOM 1382 C C . GLN A 1 185 ? 9.789 -13.835 -12.376 1.00 93.88 185 GLN A C 1
ATOM 1384 O O . GLN A 1 185 ? 10.382 -13.349 -13.339 1.00 93.88 185 GLN A O 1
ATOM 1389 N N . ILE A 1 186 ? 8.476 -13.694 -12.199 1.00 94.44 186 ILE A N 1
ATOM 1390 C CA . ILE A 1 186 ? 7.623 -12.865 -13.051 1.00 94.44 186 ILE A CA 1
ATOM 1391 C C . ILE A 1 186 ? 7.420 -11.524 -12.346 1.00 94.44 186 ILE A C 1
ATOM 1393 O O . ILE A 1 186 ? 6.759 -11.454 -11.311 1.00 94.44 186 ILE A O 1
ATOM 1397 N N . ASN A 1 187 ? 7.976 -10.467 -12.932 1.00 93.62 187 ASN A N 1
ATOM 1398 C CA . ASN A 1 187 ? 7.828 -9.094 -12.452 1.00 93.62 187 ASN A CA 1
ATOM 1399 C C . ASN A 1 187 ? 6.831 -8.315 -13.320 1.00 93.62 187 ASN A C 1
ATOM 1401 O O . ASN A 1 187 ? 6.600 -8.664 -14.479 1.00 93.62 187 ASN A O 1
ATOM 1405 N N . ILE A 1 188 ? 6.284 -7.216 -12.814 1.00 91.44 188 ILE A N 1
ATOM 1406 C CA . ILE A 1 188 ? 5.455 -6.265 -13.568 1.00 91.44 188 ILE A CA 1
ATOM 1407 C C . ILE A 1 188 ? 5.963 -4.833 -13.371 1.00 91.44 188 ILE A C 1
ATOM 1409 O O . ILE A 1 188 ? 6.775 -4.552 -12.494 1.00 91.44 188 ILE A O 1
ATOM 1413 N N . LYS A 1 189 ? 5.468 -3.895 -14.183 1.00 89.19 189 LYS A N 1
ATOM 1414 C CA . LYS A 1 189 ? 5.773 -2.469 -14.014 1.00 89.19 189 LYS A CA 1
ATOM 1415 C C . LYS A 1 189 ? 4.764 -1.825 -13.071 1.00 89.19 189 LYS A C 1
ATOM 1417 O O . LYS A 1 189 ? 3.582 -1.724 -13.395 1.00 89.19 189 LYS A O 1
ATOM 1422 N N . TYR A 1 190 ? 5.240 -1.342 -11.932 1.00 88.56 190 TYR A N 1
ATOM 1423 C CA . TYR A 1 190 ? 4.438 -0.515 -11.022 1.00 88.56 190 TYR A CA 1
ATOM 1424 C C . TYR A 1 190 ? 4.386 0.930 -11.516 1.00 88.56 190 TYR A C 1
ATOM 1426 O O . TYR A 1 190 ? 5.270 1.375 -12.252 1.00 88.56 190 TYR A O 1
ATOM 1434 N N . GLY A 1 191 ? 3.335 1.660 -11.131 1.00 72.38 191 GLY A N 1
ATOM 1435 C CA . GLY A 1 191 ? 3.203 3.093 -11.420 1.00 72.38 191 GLY A CA 1
ATOM 1436 C C . GLY A 1 191 ? 3.268 3.454 -12.909 1.00 72.38 191 GLY A C 1
ATOM 1437 O O . GLY A 1 191 ? 3.737 4.532 -13.252 1.00 72.38 191 GLY A O 1
ATOM 1438 N N . GLY A 1 192 ? 2.896 2.538 -13.812 1.00 67.50 192 GLY A N 1
ATOM 1439 C CA . GLY A 1 192 ? 3.024 2.746 -15.260 1.00 67.50 192 GLY A CA 1
ATOM 1440 C C . GLY A 1 192 ? 4.472 2.844 -15.766 1.00 67.50 192 GLY A C 1
ATOM 1441 O O . GLY A 1 192 ? 4.684 3.268 -16.898 1.00 67.50 192 GLY A O 1
ATOM 1442 N N . GLY A 1 193 ? 5.461 2.463 -14.948 1.00 61.25 193 GLY A N 1
ATOM 1443 C CA . GLY A 1 193 ? 6.888 2.539 -15.278 1.00 61.25 193 GLY A CA 1
ATOM 1444 C C . GLY A 1 193 ? 7.502 3.938 -15.163 1.00 61.25 193 GLY A C 1
ATOM 1445 O O . GLY A 1 193 ? 8.623 4.132 -15.624 1.00 61.25 193 GLY A O 1
ATOM 1446 N N . VAL A 1 194 ? 6.785 4.905 -14.577 1.00 58.62 194 VAL A N 1
ATOM 1447 C CA . VAL A 1 194 ? 7.224 6.312 -14.474 1.00 58.62 194 VAL A CA 1
ATOM 1448 C C . VAL A 1 194 ? 7.420 6.800 -13.037 1.00 58.62 194 VAL A C 1
ATOM 1450 O O . VAL A 1 194 ? 7.805 7.947 -12.841 1.00 58.62 194 VAL A O 1
ATOM 1453 N N . ALA A 1 195 ? 7.168 5.957 -12.033 1.00 72.56 195 ALA A N 1
ATOM 1454 C CA . ALA A 1 195 ? 7.407 6.318 -10.639 1.00 72.56 195 ALA A CA 1
ATOM 1455 C C . ALA A 1 195 ? 8.916 6.460 -10.355 1.00 72.56 195 ALA A C 1
ATOM 1457 O O . ALA A 1 195 ? 9.730 5.662 -10.841 1.00 72.56 195 ALA A O 1
ATOM 1458 N N . GLY A 1 196 ? 9.269 7.500 -9.596 1.00 81.94 196 GLY A N 1
ATOM 1459 C CA . GLY A 1 196 ? 1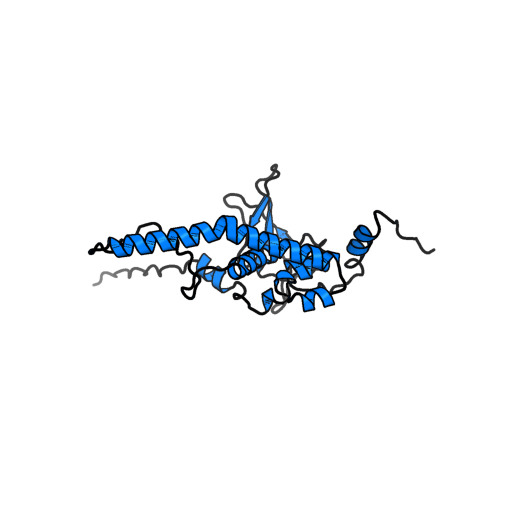0.612 7.728 -9.071 1.00 81.94 196 GLY A CA 1
ATOM 1460 C C . GLY A 1 196 ? 10.832 7.032 -7.726 1.00 81.94 196 GLY A C 1
ATOM 1461 O O . GLY A 1 196 ? 9.900 6.512 -7.106 1.00 81.94 196 GLY A O 1
ATOM 1462 N N . ASN A 1 197 ? 12.087 7.026 -7.270 1.00 87.00 197 ASN A N 1
ATOM 1463 C CA . ASN A 1 197 ? 12.472 6.408 -5.997 1.00 87.00 197 ASN A CA 1
ATOM 1464 C C . ASN A 1 197 ? 11.890 7.112 -4.767 1.00 87.00 197 ASN A C 1
ATOM 1466 O O . ASN A 1 197 ? 11.710 6.473 -3.734 1.00 87.00 197 ASN A O 1
ATOM 1470 N N . ASP A 1 198 ? 11.528 8.387 -4.896 1.00 87.12 198 ASP A N 1
ATOM 1471 C CA . ASP A 1 198 ? 10.715 9.115 -3.924 1.00 87.12 198 ASP A CA 1
ATOM 1472 C C . ASP A 1 198 ? 9.372 8.412 -3.678 1.00 87.12 198 ASP A C 1
ATOM 1474 O O . ASP A 1 198 ? 9.009 8.158 -2.531 1.00 87.12 198 ASP A O 1
ATOM 1478 N N . LYS A 1 199 ? 8.679 8.001 -4.745 1.00 87.81 199 LYS A N 1
ATOM 1479 C CA . LYS A 1 199 ? 7.421 7.255 -4.644 1.00 87.81 199 LYS A CA 1
ATOM 1480 C C . LYS A 1 199 ? 7.624 5.804 -4.248 1.00 87.81 199 LYS A C 1
ATOM 1482 O O . LYS A 1 199 ? 6.836 5.300 -3.454 1.00 87.81 199 LYS A O 1
ATOM 1487 N N . PHE A 1 200 ? 8.665 5.128 -4.735 1.00 90.81 200 PHE A N 1
ATOM 1488 C CA . PHE A 1 200 ? 8.904 3.734 -4.346 1.00 90.81 200 PHE A CA 1
ATOM 1489 C C . PHE A 1 200 ? 9.184 3.576 -2.855 1.00 90.81 200 PHE A C 1
ATOM 1491 O O . PHE A 1 200 ? 8.546 2.736 -2.214 1.00 90.81 200 PHE A O 1
ATOM 1498 N N . VAL A 1 201 ? 10.040 4.424 -2.277 1.00 92.06 201 VAL A N 1
ATOM 1499 C CA . VAL A 1 201 ? 10.345 4.340 -0.842 1.00 92.06 201 VAL A CA 1
ATOM 1500 C C . VAL A 1 201 ? 9.136 4.717 0.006 1.00 92.06 201 VAL A C 1
ATOM 1502 O O . VAL A 1 201 ? 8.915 4.154 1.067 1.00 92.06 201 VAL A O 1
ATOM 1505 N N . GLN A 1 202 ? 8.302 5.638 -0.464 1.00 91.94 202 GLN A N 1
ATOM 1506 C CA . GLN A 1 202 ? 7.121 6.070 0.268 1.00 91.94 202 GLN A CA 1
ATOM 1507 C C . GLN A 1 202 ? 5.958 5.068 0.188 1.00 91.94 202 GLN A C 1
ATOM 1509 O O . GLN A 1 202 ? 5.396 4.693 1.214 1.00 91.94 202 GLN A O 1
ATOM 1514 N N . GLU A 1 203 ? 5.578 4.652 -1.020 1.00 90.94 203 GLU A N 1
ATOM 1515 C CA . GLU A 1 203 ? 4.342 3.902 -1.287 1.00 90.94 203 GLU A CA 1
ATOM 1516 C C . GLU A 1 203 ? 4.541 2.384 -1.260 1.00 90.94 203 GLU A C 1
ATOM 1518 O O . GLU A 1 203 ? 3.620 1.656 -0.894 1.00 90.94 203 GLU A O 1
ATOM 1523 N N . TYR A 1 204 ? 5.732 1.902 -1.625 1.00 92.06 204 TYR A N 1
ATOM 1524 C CA . TYR A 1 204 ? 6.005 0.472 -1.803 1.00 92.06 204 TYR A CA 1
ATOM 1525 C C . TYR A 1 204 ? 7.072 -0.071 -0.850 1.00 92.06 204 TYR A C 1
ATOM 1527 O O . TYR A 1 204 ? 7.174 -1.282 -0.685 1.00 92.06 204 TYR A O 1
ATOM 1535 N N . GLY A 1 205 ? 7.844 0.808 -0.209 1.00 92.19 205 GLY A N 1
ATOM 1536 C CA . GLY A 1 205 ? 8.850 0.444 0.782 1.00 92.19 205 GLY A CA 1
ATOM 1537 C C . GLY A 1 205 ? 10.132 -0.158 0.207 1.00 92.19 205 GLY A C 1
ATOM 1538 O O . GLY A 1 205 ? 10.784 -0.959 0.869 1.00 92.19 205 GLY A O 1
ATOM 1539 N N . PHE A 1 206 ? 10.506 0.204 -1.020 1.00 91.81 206 PHE A N 1
ATOM 1540 C CA . PHE A 1 206 ? 11.783 -0.202 -1.609 1.00 91.81 206 PHE A CA 1
ATOM 1541 C C . PHE A 1 206 ? 12.370 0.914 -2.483 1.00 91.81 206 PHE A C 1
ATOM 1543 O O . PHE A 1 206 ? 11.684 1.874 -2.820 1.00 91.81 206 PHE A O 1
ATOM 1550 N N . LEU A 1 207 ? 13.644 0.789 -2.853 1.00 88.62 207 LEU A N 1
ATOM 1551 C CA . LEU A 1 207 ? 14.276 1.618 -3.881 1.00 88.62 207 LEU A CA 1
ATOM 1552 C C . LEU A 1 207 ? 14.437 0.783 -5.150 1.00 88.62 207 LEU A C 1
ATOM 1554 O O . LEU A 1 207 ? 14.952 -0.334 -5.095 1.00 88.62 207 LEU A O 1
ATOM 1558 N N . ASP A 1 208 ? 14.004 1.318 -6.286 1.00 86.69 208 ASP A N 1
ATOM 1559 C CA . ASP A 1 208 ? 14.287 0.753 -7.600 1.00 86.69 208 ASP A CA 1
ATOM 1560 C C . ASP A 1 208 ? 15.776 0.962 -7.907 1.00 86.69 208 ASP A C 1
ATOM 1562 O O . ASP A 1 208 ? 16.244 2.089 -8.095 1.00 86.69 208 ASP A O 1
ATOM 1566 N N . THR A 1 209 ? 16.533 -0.136 -7.872 1.00 77.88 209 THR A N 1
ATOM 1567 C CA . THR A 1 209 ? 17.982 -0.170 -8.116 1.00 77.88 209 THR A CA 1
ATOM 1568 C C . THR A 1 209 ? 18.327 -0.439 -9.578 1.00 77.88 209 THR A C 1
ATOM 1570 O O . THR A 1 209 ? 19.505 -0.400 -9.940 1.00 77.88 209 THR A O 1
ATOM 1573 N N . PHE A 1 210 ? 17.326 -0.683 -10.434 1.00 65.19 210 PHE A N 1
ATOM 1574 C CA . PHE A 1 210 ? 17.506 -0.789 -11.880 1.00 65.19 210 PHE A CA 1
ATOM 1575 C C . PHE A 1 210 ? 17.615 0.617 -12.477 1.00 65.19 210 PHE A C 1
ATOM 1577 O O . PHE A 1 210 ? 16.706 1.136 -13.122 1.00 65.19 210 PHE A O 1
ATOM 1584 N N . ASP A 1 211 ? 18.750 1.250 -12.193 1.00 51.81 211 ASP A N 1
ATOM 1585 C CA . ASP A 1 211 ? 19.079 2.604 -12.605 1.00 51.81 211 ASP A CA 1
ATOM 1586 C C . ASP A 1 211 ? 19.631 2.607 -14.039 1.00 51.81 211 ASP A C 1
ATOM 1588 O O . ASP A 1 211 ? 20.773 2.229 -14.297 1.00 51.81 211 ASP A O 1
ATOM 1592 N N . ASP A 1 212 ? 18.806 3.033 -14.992 1.00 57.38 212 ASP A N 1
ATOM 1593 C CA . ASP A 1 212 ? 19.233 3.443 -16.336 1.00 57.38 212 ASP A CA 1
ATOM 1594 C C . ASP A 1 212 ? 19.579 4.949 -16.396 1.00 57.38 212 ASP A C 1
ATOM 1596 O O . ASP A 1 212 ? 19.690 5.532 -17.479 1.00 57.38 212 ASP A O 1
ATOM 1600 N N . GLY A 1 213 ? 19.730 5.600 -15.236 1.00 54.22 213 GLY A N 1
ATOM 1601 C CA . GLY A 1 213 ? 19.951 7.034 -15.090 1.00 54.22 213 GLY A CA 1
ATOM 1602 C C . GLY A 1 213 ? 18.672 7.874 -15.155 1.00 54.22 213 GLY A C 1
ATOM 1603 O O . GLY A 1 213 ? 18.755 9.094 -15.015 1.00 54.22 213 GLY A O 1
ATOM 1604 N N . THR A 1 214 ? 17.488 7.277 -15.359 1.00 53.78 214 THR A N 1
ATOM 1605 C CA . THR A 1 214 ? 16.218 8.028 -15.468 1.00 53.78 214 THR A CA 1
ATOM 1606 C C . THR A 1 214 ? 15.473 8.189 -14.141 1.00 53.78 214 THR A C 1
ATOM 1608 O O . THR A 1 214 ? 14.587 9.040 -14.038 1.00 53.78 214 THR A O 1
ATOM 1611 N N . GLY A 1 215 ? 15.851 7.436 -13.099 1.00 48.66 215 GLY A N 1
ATOM 1612 C CA . GLY A 1 215 ? 15.205 7.490 -11.780 1.00 48.66 215 GLY A CA 1
ATOM 1613 C C . GLY A 1 215 ? 15.405 8.817 -11.034 1.00 48.66 215 GLY A C 1
ATOM 1614 O O . GLY A 1 215 ? 14.551 9.212 -10.241 1.00 48.66 215 GLY A O 1
ATOM 1615 N N . PHE A 1 216 ? 16.497 9.536 -11.322 1.00 51.09 216 PHE A N 1
ATOM 1616 C CA . PHE A 1 216 ? 16.846 10.817 -10.691 1.00 51.09 216 PHE A CA 1
ATOM 1617 C C . PHE A 1 216 ? 16.294 12.051 -11.429 1.00 51.09 216 PHE A C 1
ATOM 1619 O O . PHE A 1 216 ? 16.211 13.135 -10.844 1.00 51.09 216 PHE A O 1
ATOM 1626 N N . ASP A 1 217 ? 15.889 11.905 -12.696 1.00 49.25 217 ASP A N 1
ATOM 1627 C CA . ASP A 1 217 ? 15.516 13.034 -13.563 1.00 49.25 217 ASP A CA 1
ATOM 1628 C C . ASP A 1 217 ? 14.228 13.746 -13.100 1.00 49.25 217 ASP A C 1
ATOM 1630 O O . ASP A 1 217 ? 14.040 14.930 -13.386 1.00 49.25 217 ASP A O 1
ATOM 1634 N N . LEU A 1 218 ? 13.343 13.075 -12.353 1.00 48.59 218 LEU A N 1
ATOM 1635 C CA . LEU A 1 218 ? 12.081 13.670 -11.887 1.00 48.59 218 LEU A CA 1
ATOM 1636 C C . LEU A 1 218 ? 12.272 14.616 -10.695 1.00 48.59 218 LEU A C 1
ATOM 1638 O O . LEU A 1 218 ? 11.743 15.728 -10.725 1.00 48.59 218 LEU A O 1
ATOM 1642 N N . VAL A 1 219 ? 13.117 14.250 -9.723 1.00 49.09 219 VAL A N 1
ATOM 1643 C CA . VAL A 1 219 ? 13.467 15.122 -8.585 1.00 49.09 219 VAL A CA 1
ATOM 1644 C C . VAL A 1 219 ? 14.158 16.395 -9.086 1.00 49.09 219 VAL A C 1
ATOM 1646 O O . VAL A 1 219 ? 13.837 17.498 -8.646 1.00 49.09 219 VAL A O 1
ATOM 1649 N N . ALA A 1 220 ? 15.035 16.273 -10.088 1.00 46.16 220 ALA A N 1
ATOM 1650 C CA . ALA A 1 220 ? 15.669 17.424 -10.727 1.00 46.16 220 ALA A CA 1
ATOM 1651 C C . ALA A 1 220 ? 14.672 18.303 -11.507 1.00 46.16 220 ALA A C 1
ATOM 1653 O O . ALA A 1 220 ? 14.843 19.522 -11.562 1.00 46.16 220 ALA A O 1
ATOM 1654 N N . ARG A 1 221 ? 13.615 17.726 -12.096 1.00 45.12 221 ARG A N 1
ATOM 1655 C CA . ARG A 1 221 ? 12.603 18.482 -12.857 1.00 45.12 221 ARG A CA 1
ATOM 1656 C C . ARG A 1 221 ? 11.665 19.286 -11.961 1.00 45.12 221 ARG A C 1
ATOM 1658 O O . ARG A 1 221 ? 11.236 20.371 -12.361 1.00 45.12 221 ARG A O 1
ATOM 1665 N N . GLU A 1 222 ? 11.364 18.757 -10.781 1.00 44.91 222 GLU A N 1
ATOM 1666 C CA . GLU A 1 222 ? 10.452 19.359 -9.806 1.00 44.91 222 GLU A CA 1
ATOM 1667 C C . GLU A 1 222 ? 11.168 20.383 -8.911 1.00 44.91 222 GLU A C 1
ATOM 1669 O O . GLU A 1 222 ? 10.649 21.477 -8.702 1.00 44.91 222 GLU A O 1
ATOM 1674 N N . LEU A 1 223 ? 12.419 20.115 -8.514 1.00 47.84 223 LEU A N 1
ATOM 1675 C CA . LEU A 1 223 ? 13.281 21.099 -7.839 1.00 47.84 223 LEU A CA 1
ATOM 1676 C C . LEU A 1 223 ? 13.835 22.170 -8.796 1.00 47.84 223 LEU A C 1
ATOM 1678 O O . LEU A 1 223 ? 14.156 23.279 -8.374 1.00 47.84 223 LEU A O 1
ATOM 1682 N N . GLY A 1 224 ? 13.972 21.844 -10.084 1.00 44.84 224 GLY A N 1
ATOM 1683 C CA . GLY A 1 224 ? 14.604 22.698 -11.092 1.00 44.84 224 GLY A CA 1
ATOM 1684 C C . GLY A 1 224 ? 13.661 23.617 -11.867 1.00 44.84 224 GLY A C 1
ATOM 1685 O O . GLY A 1 224 ? 14.145 24.367 -12.716 1.00 44.84 224 GLY A O 1
ATOM 1686 N N . GLY A 1 225 ? 12.349 23.568 -11.610 1.00 40.88 225 GLY A N 1
ATOM 1687 C CA . GLY A 1 225 ? 11.376 24.448 -12.259 1.00 40.88 225 GLY A CA 1
ATOM 1688 C C . GLY A 1 225 ? 11.348 24.306 -13.785 1.00 40.88 225 GLY A C 1
ATOM 1689 O O . GLY A 1 225 ? 11.639 25.257 -14.501 1.00 40.88 225 GLY A O 1
ATOM 1690 N N . GLY A 1 226 ? 10.959 23.134 -14.294 1.00 43.97 226 GLY A N 1
ATOM 1691 C CA . GLY A 1 226 ? 10.547 22.967 -15.694 1.00 43.97 226 GLY A CA 1
ATOM 1692 C C . GLY A 1 226 ? 11.667 22.822 -16.742 1.00 43.97 226 GLY A C 1
ATOM 1693 O O . GLY A 1 226 ? 12.711 23.460 -16.695 1.00 43.97 226 GLY A O 1
ATOM 1694 N N . ASN A 1 227 ? 11.398 21.936 -17.713 1.00 46.03 227 ASN A N 1
ATOM 1695 C CA . ASN A 1 227 ? 12.091 21.690 -18.989 1.00 46.03 227 ASN A CA 1
ATOM 1696 C C . ASN A 1 227 ? 13.434 22.415 -19.221 1.00 46.03 227 ASN A C 1
ATOM 1698 O O . ASN A 1 227 ? 13.521 23.341 -20.031 1.00 46.03 227 ASN A O 1
ATOM 1702 N N . ARG A 1 228 ? 14.528 21.899 -18.653 1.00 42.22 228 ARG A N 1
ATOM 1703 C CA . ARG A 1 228 ? 15.849 22.107 -19.259 1.00 42.22 228 ARG A CA 1
ATOM 1704 C C . ARG A 1 228 ? 16.082 21.015 -20.294 1.00 42.22 228 ARG A C 1
ATOM 1706 O O . ARG A 1 228 ? 16.237 19.844 -19.962 1.00 42.22 228 ARG A O 1
ATOM 1713 N N . ARG A 1 229 ? 16.051 21.407 -21.571 1.00 44.19 229 ARG A N 1
ATOM 1714 C CA . ARG A 1 229 ? 16.504 20.569 -22.689 1.00 44.19 229 ARG A CA 1
ATOM 1715 C C . ARG A 1 229 ? 17.928 20.090 -22.390 1.00 44.19 229 ARG A C 1
ATOM 1717 O O . ARG A 1 229 ? 18.763 20.902 -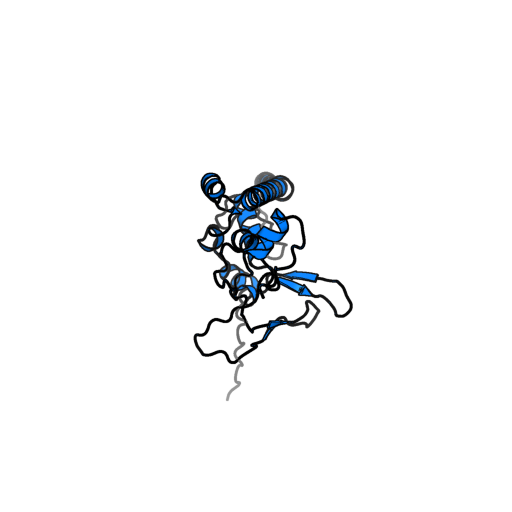21.995 1.00 44.19 229 ARG A O 1
ATOM 1724 N N . ARG A 1 230 ? 18.188 18.791 -22.583 1.00 36.72 230 ARG A N 1
ATOM 1725 C CA . ARG A 1 230 ? 19.537 18.212 -22.491 1.00 36.72 230 ARG A CA 1
ATOM 1726 C C . ARG A 1 230 ? 20.503 19.029 -23.364 1.00 36.72 230 ARG A C 1
ATOM 1728 O O . ARG A 1 230 ? 20.156 19.289 -24.519 1.00 36.72 230 ARG A O 1
ATOM 1735 N N . PRO A 1 231 ? 21.693 19.412 -22.873 1.00 35.94 231 PRO A N 1
ATOM 1736 C CA . PRO A 1 231 ? 22.736 19.910 -23.750 1.00 35.94 231 PRO A CA 1
ATOM 1737 C C . PRO A 1 231 ? 23.231 18.733 -24.595 1.00 35.94 231 PRO A C 1
ATOM 1739 O O . PRO A 1 231 ? 23.689 17.717 -24.075 1.00 35.94 231 PRO A O 1
ATOM 1742 N N . THR A 1 232 ? 23.083 18.852 -25.909 1.00 35.16 232 THR A N 1
ATOM 1743 C CA . THR A 1 232 ? 23.773 17.991 -26.865 1.00 35.16 232 THR A CA 1
ATOM 1744 C C . THR A 1 232 ? 25.254 18.332 -26.796 1.00 35.16 232 THR A C 1
ATOM 1746 O O . THR A 1 232 ? 25.649 19.420 -27.216 1.00 35.16 232 THR A O 1
ATOM 1749 N N . PHE A 1 233 ? 26.061 17.430 -26.247 1.00 34.41 233 PHE A N 1
ATOM 1750 C CA . PHE A 1 233 ? 27.503 17.476 -26.453 1.00 34.41 233 PHE A CA 1
ATOM 1751 C C . PHE A 1 233 ? 27.780 16.949 -27.863 1.00 34.41 233 PHE A C 1
ATOM 1753 O O . PHE A 1 233 ? 27.458 15.799 -28.166 1.00 34.41 233 PHE A O 1
ATOM 1760 N N . GLY A 1 234 ? 28.263 17.843 -28.725 1.00 37.84 234 GLY A N 1
ATOM 1761 C CA . GLY A 1 234 ? 28.929 17.505 -29.983 1.00 37.84 234 GLY A CA 1
ATOM 1762 C C . GLY A 1 234 ? 30.428 17.376 -29.778 1.00 37.84 234 GLY A C 1
ATOM 1763 O O . GLY A 1 234 ? 30.918 17.878 -28.740 1.00 37.84 234 GLY A O 1
#